Protein AF-0000000086141658 (afdb_homodimer)

pLDDT: mean 81.6, std 19.17, range [29.17, 97.81]

Structure (mmCIF, N/CA/C/O backbone):
data_AF-0000000086141658-model_v1
#
loop_
_entity.id
_entity.type
_entity.pdbx_description
1 polymer 'Trafficking protein particle complex subunit 2'
#
loop_
_atom_site.group_PDB
_atom_site.id
_atom_site.type_symbol
_atom_site.label_atom_id
_atom_site.label_alt_id
_atom_site.label_comp_id
_atom_site.label_asym_id
_atom_site.label_entity_id
_atom_site.label_seq_id
_atom_site.pdbx_PDB_ins_code
_atom_site.Cartn_x
_atom_site.Cartn_y
_atom_site.Cartn_z
_atom_site.occupancy
_atom_site.B_iso_or_equiv
_atom_site.auth_seq_id
_atom_site.auth_comp_id
_atom_site.auth_asym_id
_atom_site.auth_atom_id
_atom_site.pdbx_PDB_model_num
ATOM 1 N N . MET A 1 1 ? -3.283 -33.531 -10.234 1 90.62 1 MET A N 1
ATOM 2 C CA . MET A 1 1 ? -2.34 -32.438 -10.461 1 90.62 1 MET A CA 1
ATOM 3 C C . MET A 1 1 ? -2.357 -31.453 -9.297 1 90.62 1 MET A C 1
ATOM 5 O O . MET A 1 1 ? -3.428 -31.078 -8.812 1 90.62 1 MET A O 1
ATOM 9 N N . SER A 1 2 ? -1.195 -31.141 -8.656 1 94.62 2 SER A N 1
ATOM 10 C CA . SER A 1 2 ? -1.067 -30.188 -7.551 1 94.62 2 SER A CA 1
ATOM 11 C C . SER A 1 2 ? -0.277 -28.953 -7.969 1 94.62 2 SER A C 1
ATOM 13 O O . SER A 1 2 ? 0.65 -29.047 -8.773 1 94.62 2 SER A O 1
ATOM 15 N N . TYR A 1 3 ? -0.737 -27.875 -7.449 1 95.69 3 TYR A N 1
ATOM 16 C CA . TYR A 1 3 ? -0.151 -26.578 -7.82 1 95.69 3 TYR A CA 1
ATOM 17 C C . TYR A 1 3 ? 0.364 -25.844 -6.594 1 95.69 3 TYR A C 1
ATOM 19 O O . TYR A 1 3 ? -0.256 -25.891 -5.531 1 95.69 3 TYR A O 1
ATOM 27 N N . TYR A 1 4 ? 1.514 -25.172 -6.66 1 96.56 4 TYR A N 1
ATOM 28 C CA . TYR A 1 4 ? 2.039 -24.172 -5.742 1 96.56 4 TYR A CA 1
ATOM 29 C C . TYR A 1 4 ? 2.213 -22.828 -6.441 1 96.56 4 TYR A C 1
ATOM 31 O O . TYR A 1 4 ? 3.023 -22.703 -7.363 1 96.56 4 TYR A O 1
ATOM 39 N N . PHE A 1 5 ? 1.367 -21.844 -6.027 1 97.5 5 PHE A N 1
ATOM 40 C CA . PHE A 1 5 ? 1.407 -20.516 -6.617 1 97.5 5 PHE A CA 1
ATOM 41 C C . PHE A 1 5 ? 1.988 -19.5 -5.633 1 97.5 5 PHE A C 1
ATOM 43 O O . PHE A 1 5 ? 1.63 -19.5 -4.453 1 97.5 5 PHE A O 1
ATOM 50 N N . THR A 1 6 ? 2.898 -18.625 -6.148 1 97.25 6 THR A N 1
ATOM 51 C CA . THR A 1 6 ? 3.475 -17.594 -5.297 1 97.25 6 THR A CA 1
ATOM 52 C C . THR A 1 6 ? 3.719 -16.312 -6.09 1 97.25 6 THR A C 1
ATOM 54 O O . THR A 1 6 ? 3.967 -16.359 -7.297 1 97.25 6 THR A O 1
ATOM 57 N N . ILE A 1 7 ? 3.496 -15.266 -5.395 1 95.38 7 ILE A N 1
ATOM 58 C CA . ILE A 1 7 ? 3.863 -13.969 -5.945 1 95.38 7 ILE A CA 1
ATOM 59 C C . ILE A 1 7 ? 5.145 -13.469 -5.285 1 95.38 7 ILE A C 1
ATOM 61 O O . ILE A 1 7 ? 5.234 -13.414 -4.055 1 95.38 7 ILE A O 1
ATOM 65 N N . ILE A 1 8 ? 6.094 -13.164 -6.168 1 94.56 8 ILE A N 1
ATOM 66 C CA . ILE A 1 8 ? 7.41 -12.742 -5.695 1 94.56 8 ILE A CA 1
ATOM 67 C C . ILE A 1 8 ? 7.609 -11.258 -5.977 1 94.56 8 ILE A C 1
ATOM 69 O O . ILE A 1 8 ? 7.402 -10.797 -7.102 1 94.56 8 ILE A O 1
ATOM 73 N N . GLY A 1 9 ? 8.055 -10.57 -4.98 1 90.06 9 GLY A N 1
ATOM 74 C CA . GLY A 1 9 ? 8.258 -9.133 -5.078 1 90.06 9 GLY A CA 1
ATOM 75 C C . GLY A 1 9 ? 9.539 -8.758 -5.805 1 90.06 9 GLY A C 1
ATOM 76 O O . GLY A 1 9 ? 10.25 -9.633 -6.301 1 90.06 9 GLY A O 1
ATOM 77 N N . THR A 1 10 ? 9.797 -7.43 -5.848 1 86.19 10 THR A N 1
ATOM 78 C CA . THR A 1 10 ? 10.93 -6.887 -6.582 1 86.19 10 THR A CA 1
ATOM 79 C C . THR A 1 10 ? 12.242 -7.219 -5.875 1 86.19 10 THR A C 1
ATOM 81 O O . THR A 1 10 ? 13.312 -7.148 -6.477 1 86.19 10 THR A O 1
ATOM 84 N N . ARG A 1 11 ? 12.148 -7.656 -4.645 1 84 11 ARG A N 1
ATOM 85 C CA . ARG A 1 11 ? 13.328 -8.016 -3.869 1 84 11 ARG A CA 1
ATOM 86 C C . ARG A 1 11 ? 13.445 -9.531 -3.723 1 84 11 ARG A C 1
ATOM 88 O O . ARG A 1 11 ? 14.047 -10.023 -2.766 1 84 11 ARG A O 1
ATOM 95 N N . ASP A 1 12 ? 12.719 -10.234 -4.535 1 89.56 12 ASP A N 1
ATOM 96 C CA . ASP A 1 12 ? 12.703 -11.688 -4.57 1 89.56 12 ASP A CA 1
ATOM 97 C C . ASP A 1 12 ? 12.156 -12.266 -3.264 1 89.56 12 ASP A C 1
ATOM 99 O O . ASP A 1 12 ? 12.609 -13.312 -2.803 1 89.56 12 ASP A O 1
ATOM 103 N N . ASN A 1 13 ? 11.336 -11.523 -2.635 1 90.31 13 ASN A N 1
ATOM 104 C CA . ASN A 1 13 ? 10.641 -11.969 -1.434 1 90.31 13 ASN A CA 1
ATOM 105 C C . ASN A 1 13 ? 9.219 -12.422 -1.745 1 90.31 13 ASN A C 1
ATOM 107 O O . ASN A 1 13 ? 8.547 -11.836 -2.594 1 90.31 13 ASN A O 1
ATOM 111 N N . PRO A 1 14 ? 8.805 -13.477 -1.086 1 91.19 14 PRO A N 1
ATOM 112 C CA . PRO A 1 14 ? 7.43 -13.93 -1.319 1 91.19 14 PRO A CA 1
ATOM 113 C C . PRO A 1 14 ? 6.387 -12.953 -0.773 1 91.19 14 PRO A C 1
ATOM 115 O O . PRO A 1 14 ? 6.492 -12.508 0.375 1 91.19 14 PRO A O 1
ATOM 118 N N . LEU A 1 15 ? 5.387 -12.586 -1.579 1 89.38 15 LEU A N 1
ATOM 119 C CA . LEU A 1 15 ? 4.297 -11.695 -1.201 1 89.38 15 LEU A CA 1
ATOM 120 C C . LEU A 1 15 ? 3.012 -12.469 -0.952 1 89.38 15 LEU A C 1
ATOM 122 O O . LEU A 1 15 ? 2.127 -12.008 -0.232 1 89.38 15 LEU A O 1
ATOM 126 N N . PHE A 1 16 ? 2.883 -13.562 -1.482 1 92.62 16 PHE A N 1
ATOM 127 C CA . PHE A 1 16 ? 1.668 -14.367 -1.465 1 92.62 16 PHE A CA 1
ATOM 128 C C . PHE A 1 16 ? 1.979 -15.82 -1.794 1 92.62 16 PHE A C 1
ATOM 130 O O . PHE A 1 16 ? 2.818 -16.109 -2.65 1 92.62 16 PHE A O 1
ATOM 137 N N . GLU A 1 17 ? 1.376 -16.75 -1.075 1 95.06 17 GLU A N 1
ATOM 138 C CA . GLU A 1 17 ? 1.535 -18.172 -1.341 1 95.06 17 GLU A CA 1
ATOM 139 C C . GLU A 1 17 ? 0.203 -18.906 -1.226 1 95.06 17 GLU A C 1
ATOM 141 O O . GLU A 1 17 ? -0.604 -18.609 -0.343 1 95.06 17 GLU A O 1
ATOM 146 N N . LEU A 1 18 ? -0.024 -19.859 -2.166 1 94.5 18 LEU A N 1
ATOM 147 C CA . LEU A 1 18 ? -1.239 -20.672 -2.139 1 94.5 18 LEU A CA 1
ATOM 148 C C . LEU A 1 18 ? -1.001 -22.031 -2.779 1 94.5 18 LEU A C 1
ATOM 150 O O . LEU A 1 18 ? -0.42 -22.125 -3.863 1 94.5 18 LEU A O 1
ATOM 154 N N . ASP A 1 19 ? -1.397 -23.047 -2.043 1 95 19 ASP A N 1
ATOM 155 C CA . ASP A 1 19 ? -1.422 -24.391 -2.592 1 95 19 ASP A CA 1
ATOM 156 C C . ASP A 1 19 ? -2.84 -24.812 -2.982 1 95 19 ASP A C 1
ATOM 158 O O . ASP A 1 19 ? -3.795 -24.531 -2.256 1 95 19 ASP A O 1
ATOM 162 N N . PHE A 1 20 ? -2.945 -25.438 -4.133 1 94.06 20 PHE A N 1
ATOM 163 C CA . PHE A 1 20 ? -4.258 -25.922 -4.535 1 94.06 20 PHE A CA 1
ATOM 164 C C . PHE A 1 20 ? -4.125 -27.062 -5.547 1 94.06 20 PHE A C 1
ATOM 166 O O . PHE A 1 20 ? -3.039 -27.297 -6.07 1 94.06 20 PHE A O 1
ATOM 173 N N . GLY A 1 21 ? -5.203 -27.781 -5.719 1 93.44 21 GLY A N 1
ATOM 174 C CA . GLY A 1 21 ? -5.246 -28.875 -6.68 1 93.44 21 GLY A CA 1
ATOM 175 C C . GLY A 1 21 ? -6.156 -28.594 -7.859 1 93.44 21 GLY A C 1
ATOM 176 O O . GLY A 1 21 ? -6.828 -27.562 -7.898 1 93.44 21 GLY A O 1
ATOM 177 N N . THR A 1 22 ? -6.035 -29.5 -8.82 1 92.38 22 THR A N 1
ATOM 178 C CA . THR A 1 22 ? -6.852 -29.344 -10.023 1 92.38 22 THR A CA 1
ATOM 179 C C . THR A 1 22 ? -8.336 -29.484 -9.688 1 92.38 22 THR A C 1
ATOM 181 O O . THR A 1 22 ? -8.719 -30.328 -8.875 1 92.38 22 THR A O 1
ATOM 184 N N . SER A 1 23 ? -9.109 -28.531 -10.148 1 89.19 23 SER A N 1
ATOM 185 C CA . SER A 1 23 ? -10.555 -28.578 -9.984 1 89.19 23 SER A CA 1
ATOM 186 C C . SER A 1 23 ? -11.242 -29.016 -11.281 1 89.19 23 SER A C 1
ATOM 188 O O . SER A 1 23 ? -12.43 -29.344 -11.281 1 89.19 23 SER A O 1
ATOM 190 N N . LYS A 1 24 ? -10.539 -29.062 -12.305 1 80.44 24 LYS A N 1
ATOM 191 C CA . LYS A 1 24 ? -11.094 -29.469 -13.602 1 80.44 24 LYS A CA 1
ATOM 192 C C . LYS A 1 24 ? -11.18 -30.984 -13.719 1 80.44 24 LYS A C 1
ATOM 194 O O . LYS A 1 24 ? -10.453 -31.703 -13.031 1 80.44 24 LYS A O 1
ATOM 199 N N . VAL A 1 25 ? -12.023 -31.422 -14.695 1 72.38 25 VAL A N 1
ATOM 200 C CA . VAL A 1 25 ? -12.18 -32.812 -15.094 1 72.38 25 VAL A CA 1
ATOM 201 C C . VAL A 1 25 ? -12.406 -33.688 -13.859 1 72.38 25 VAL A C 1
ATOM 203 O O . VAL A 1 25 ? -11.758 -34.719 -13.695 1 72.38 25 VAL A O 1
ATOM 206 N N . GLY A 1 26 ? -13.133 -33.188 -12.828 1 78.75 26 GLY A N 1
ATOM 207 C CA . GLY A 1 26 ? -13.539 -34 -11.68 1 78.75 26 GLY A CA 1
ATOM 208 C C . GLY A 1 26 ? -12.602 -33.875 -10.5 1 78.75 26 GLY A C 1
ATOM 209 O O . GLY A 1 26 ? -12.672 -34.656 -9.555 1 78.75 26 GLY A O 1
ATOM 210 N N . GLY A 1 27 ? -11.586 -33.031 -10.594 1 83.81 27 GLY A N 1
ATOM 211 C CA . GLY A 1 27 ? -10.703 -32.812 -9.461 1 83.81 27 GLY A CA 1
ATOM 212 C C . GLY A 1 27 ? -11.391 -32.125 -8.297 1 83.81 27 GLY A C 1
ATOM 213 O O . GLY A 1 27 ? -12.422 -31.453 -8.477 1 83.81 27 GLY A O 1
ATOM 214 N N . ASP A 1 28 ? -10.844 -32.312 -7.062 1 89.5 28 ASP A N 1
ATOM 215 C CA . ASP A 1 28 ? -11.477 -31.766 -5.863 1 89.5 28 ASP A CA 1
ATOM 216 C C . ASP A 1 28 ? -10.82 -30.453 -5.445 1 89.5 28 ASP A C 1
ATOM 218 O O . ASP A 1 28 ? -11.211 -29.844 -4.441 1 89.5 28 ASP A O 1
ATOM 222 N N . GLY A 1 29 ? -9.852 -30.031 -6.133 1 90.44 29 GLY A N 1
ATOM 223 C CA . GLY A 1 29 ? -9.227 -28.734 -5.887 1 90.44 29 GLY A CA 1
ATOM 224 C C . GLY A 1 29 ? -8.234 -28.766 -4.738 1 90.44 29 GLY A C 1
ATOM 225 O O . GLY A 1 29 ? -7.754 -27.719 -4.305 1 90.44 29 GLY A O 1
ATOM 226 N N . ILE A 1 30 ? -7.922 -29.938 -4.238 1 91.56 30 ILE A N 1
ATOM 227 C CA . ILE A 1 30 ? -7.031 -30.062 -3.088 1 91.56 30 ILE A CA 1
ATOM 228 C C . ILE A 1 30 ? -5.648 -30.516 -3.555 1 91.56 30 ILE A C 1
ATOM 230 O O . ILE A 1 30 ? -5.527 -31.453 -4.34 1 91.56 30 ILE A O 1
ATOM 234 N N . ALA A 1 31 ? -4.676 -29.766 -3.115 1 92.62 31 ALA A N 1
ATOM 235 C CA . ALA A 1 31 ? -3.305 -30.156 -3.426 1 92.62 31 ALA A CA 1
ATOM 236 C C . ALA A 1 31 ? -2.904 -31.422 -2.66 1 92.62 31 ALA A C 1
ATOM 238 O O . ALA A 1 31 ? -3.264 -31.578 -1.492 1 92.62 31 ALA A O 1
ATOM 239 N N . ARG A 1 32 ? -2.139 -32.281 -3.223 1 91.56 32 ARG A N 1
ATOM 240 C CA . ARG A 1 32 ? -1.719 -33.531 -2.611 1 91.56 32 ARG A CA 1
ATOM 241 C C . ARG A 1 32 ? -0.206 -33.562 -2.422 1 91.56 32 ARG A C 1
ATOM 243 O O . ARG A 1 32 ? 0.422 -34.625 -2.607 1 91.56 32 ARG A O 1
ATOM 250 N N . PHE A 1 33 ? 0.356 -32.438 -2.1 1 90.88 33 PHE A N 1
ATOM 251 C CA . PHE A 1 33 ? 1.782 -32.375 -1.803 1 90.88 33 PHE A CA 1
ATOM 252 C C . PHE A 1 33 ? 2.1 -33.125 -0.512 1 90.88 33 PHE A C 1
ATOM 254 O O . PHE A 1 33 ? 1.337 -33.062 0.454 1 90.88 33 PHE A O 1
ATOM 261 N N . ARG A 1 34 ? 3.223 -33.75 -0.599 1 86.44 34 ARG A N 1
ATOM 262 C CA . ARG A 1 34 ? 3.707 -34.344 0.654 1 86.44 34 ARG A CA 1
ATOM 263 C C . ARG A 1 34 ? 4.102 -33.25 1.64 1 86.44 34 ARG A C 1
ATOM 265 O O . ARG A 1 34 ? 4.375 -32.094 1.24 1 86.44 34 ARG A O 1
ATOM 272 N N . GLU A 1 35 ? 4.211 -33.531 2.891 1 83.5 35 GLU A N 1
ATOM 273 C CA . GLU A 1 35 ? 4.512 -32.562 3.939 1 83.5 35 GLU A CA 1
ATOM 274 C C . GLU A 1 35 ? 5.855 -31.891 3.697 1 83.5 35 GLU A C 1
ATOM 276 O O . GLU A 1 35 ? 6.004 -30.688 3.93 1 83.5 35 GLU A O 1
ATOM 281 N N . GLU A 1 36 ? 6.797 -32.656 3.229 1 82.31 36 GLU A N 1
ATOM 282 C CA . GLU A 1 36 ? 8.148 -32.156 3.014 1 82.31 36 GLU A CA 1
ATOM 283 C C . GLU A 1 36 ? 8.211 -31.281 1.761 1 82.31 36 GLU A C 1
ATOM 285 O O . GLU A 1 36 ? 9.164 -30.516 1.578 1 82.31 36 GLU A O 1
ATOM 290 N N . ALA A 1 37 ? 7.145 -31.297 0.975 1 85.88 37 ALA A N 1
ATOM 291 C CA . ALA A 1 37 ? 7.18 -30.656 -0.336 1 85.88 37 ALA A CA 1
ATOM 292 C C . ALA A 1 37 ? 7.004 -29.141 -0.212 1 85.88 37 ALA A C 1
ATOM 294 O O . ALA A 1 37 ? 7.422 -28.391 -1.095 1 85.88 37 ALA A O 1
ATOM 295 N N . LYS A 1 38 ? 6.414 -28.75 0.906 1 86.25 38 LYS A N 1
ATOM 296 C CA . LYS A 1 38 ? 6.141 -27.328 1.042 1 86.25 38 LYS A CA 1
ATOM 297 C C . LYS A 1 38 ? 7.426 -26.5 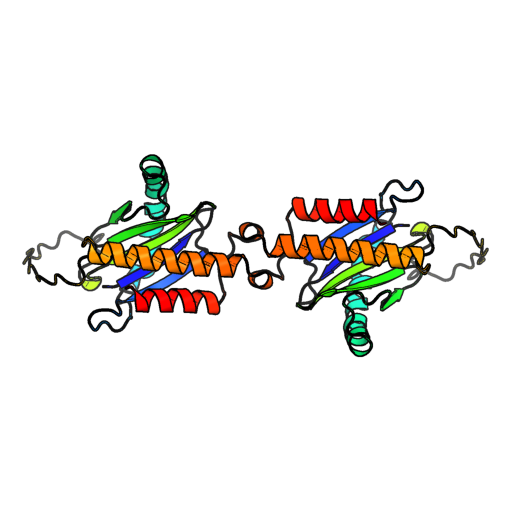0.939 1 86.25 38 LYS A C 1
ATOM 299 O O . LYS A 1 38 ? 7.523 -25.594 0.111 1 86.25 38 LYS A O 1
ATOM 304 N N . HIS A 1 39 ? 8.375 -26.875 1.771 1 89.12 39 HIS A N 1
ATOM 305 C CA . HIS A 1 39 ? 9.641 -26.156 1.767 1 89.12 39 HIS A CA 1
ATOM 306 C C . HIS A 1 39 ? 10.391 -26.375 0.453 1 89.12 39 HIS A C 1
ATOM 308 O O . HIS A 1 39 ? 11.039 -25.453 -0.054 1 89.12 39 HIS A O 1
ATOM 314 N N . MET A 1 40 ? 10.242 -27.547 -0.038 1 90.12 40 MET A N 1
ATOM 315 C CA . MET A 1 40 ? 10.914 -27.859 -1.292 1 90.12 40 MET A CA 1
ATOM 316 C C . MET A 1 40 ? 10.344 -27.047 -2.445 1 90.12 40 MET A C 1
ATOM 318 O O . MET A 1 40 ? 11.094 -26.547 -3.285 1 90.12 40 MET A O 1
ATOM 322 N N . ASN A 1 41 ? 9.016 -26.969 -2.465 1 94.12 41 ASN A N 1
ATOM 323 C CA . ASN A 1 41 ? 8.375 -26.172 -3.51 1 94.12 41 ASN A CA 1
ATOM 324 C C . ASN A 1 41 ? 8.867 -24.719 -3.502 1 94.12 41 ASN A C 1
ATOM 326 O O . ASN A 1 41 ? 9.141 -24.156 -4.559 1 94.12 41 ASN A O 1
ATOM 330 N N . GLN A 1 42 ? 9.031 -24.156 -2.322 1 93.75 42 GLN A N 1
ATOM 331 C CA . GLN A 1 42 ? 9.547 -22.797 -2.172 1 93.75 42 GLN A CA 1
ATOM 332 C C . GLN A 1 42 ? 10.961 -22.688 -2.736 1 93.75 42 GLN A C 1
ATOM 334 O O . GLN A 1 42 ? 11.273 -21.75 -3.471 1 93.75 42 GLN A O 1
ATOM 339 N N . PHE A 1 43 ? 11.719 -23.734 -2.396 1 92.88 43 PHE A N 1
ATOM 340 C CA . PHE A 1 43 ? 13.102 -23.734 -2.848 1 92.88 43 PHE A CA 1
ATOM 341 C C . PHE A 1 43 ? 13.172 -23.828 -4.367 1 92.88 43 PHE A C 1
ATOM 343 O O . PHE A 1 43 ? 13.922 -23.078 -5.004 1 92.88 43 PHE A O 1
ATOM 350 N N . ILE A 1 44 ? 12.445 -24.688 -4.949 1 95 44 ILE A N 1
ATOM 351 C CA . ILE A 1 44 ? 12.445 -24.906 -6.391 1 95 44 ILE A CA 1
ATOM 352 C C . ILE A 1 44 ? 12.031 -23.625 -7.109 1 95 44 ILE A C 1
ATOM 354 O O . ILE A 1 44 ? 12.68 -23.219 -8.07 1 95 44 ILE A O 1
ATOM 358 N N . VAL A 1 45 ? 10.992 -23 -6.621 1 96.62 45 VAL A N 1
ATOM 359 C CA . VAL A 1 45 ? 10.484 -21.781 -7.254 1 96.62 45 VAL A CA 1
ATOM 360 C C . VAL A 1 45 ? 11.508 -20.656 -7.125 1 96.62 45 VAL A C 1
ATOM 362 O O . VAL A 1 45 ? 11.773 -19.938 -8.094 1 96.62 45 VAL A O 1
ATOM 365 N N . HIS A 1 46 ? 12.102 -20.516 -6.012 1 95.31 46 HIS A N 1
ATOM 366 C CA . HIS A 1 46 ? 13.102 -19.484 -5.805 1 95.31 46 HIS A CA 1
ATOM 367 C C . HIS A 1 46 ? 14.312 -19.703 -6.711 1 95.31 46 HIS A C 1
ATOM 369 O O . HIS A 1 46 ? 14.875 -18.734 -7.234 1 95.31 46 HIS A O 1
ATOM 375 N N . ALA A 1 47 ? 14.656 -20.938 -6.875 1 94.62 47 ALA A N 1
ATOM 376 C CA . ALA A 1 47 ? 15.789 -21.266 -7.734 1 94.62 47 ALA A CA 1
ATOM 377 C C . ALA A 1 47 ? 15.5 -20.922 -9.188 1 94.62 47 ALA A C 1
ATOM 379 O O . ALA A 1 47 ? 16.422 -20.672 -9.977 1 94.62 47 ALA A O 1
ATOM 380 N N . ALA A 1 48 ? 14.234 -20.922 -9.531 1 96.19 48 ALA A N 1
ATOM 381 C CA . ALA A 1 48 ? 13.828 -20.703 -10.914 1 96.19 48 ALA A CA 1
ATOM 382 C C . ALA A 1 48 ? 13.805 -19.203 -11.242 1 96.19 48 ALA A C 1
ATOM 384 O O . ALA A 1 48 ? 13.641 -18.828 -12.406 1 96.19 48 ALA A O 1
ATOM 385 N N . ILE A 1 49 ? 13.992 -18.297 -10.234 1 95 49 ILE A N 1
ATOM 386 C CA . ILE A 1 49 ? 13.883 -16.844 -10.43 1 95 49 ILE A CA 1
ATOM 387 C C . ILE A 1 49 ? 14.945 -16.375 -11.422 1 95 49 ILE A C 1
ATOM 389 O O . ILE A 1 49 ? 14.688 -15.492 -12.242 1 95 49 ILE A O 1
ATOM 393 N N . ASP A 1 50 ? 16.062 -17 -11.43 1 93.56 50 ASP A N 1
ATOM 394 C CA . ASP A 1 50 ? 17.141 -16.609 -12.328 1 93.56 50 ASP A CA 1
ATOM 395 C C . ASP A 1 50 ? 16.75 -16.859 -13.789 1 93.56 50 ASP A C 1
ATOM 397 O O . ASP A 1 50 ? 17.234 -16.156 -14.688 1 93.56 50 ASP A O 1
ATOM 401 N N . MET A 1 51 ? 15.922 -17.844 -14 1 94.19 51 MET A N 1
ATOM 402 C CA . MET A 1 51 ? 15.484 -18.203 -15.344 1 94.19 51 MET A CA 1
ATOM 403 C C . MET A 1 51 ? 14.531 -17.141 -15.898 1 94.19 51 MET A C 1
ATOM 405 O O . MET A 1 51 ? 14.383 -17.016 -17.125 1 94.19 51 MET A O 1
ATOM 409 N N . VAL A 1 52 ? 13.867 -16.391 -15.016 1 94.31 52 VAL A N 1
ATOM 410 C CA . VAL A 1 52 ? 12.969 -15.336 -15.445 1 94.31 52 VAL A CA 1
ATOM 411 C C . VAL A 1 52 ? 13.75 -14.242 -16.156 1 94.31 52 VAL A C 1
ATOM 413 O O . VAL A 1 52 ? 13.336 -13.758 -17.219 1 94.31 52 VAL A O 1
ATOM 416 N N . GLU A 1 53 ? 14.891 -13.859 -15.609 1 87.31 53 GLU A N 1
ATOM 417 C CA . GLU A 1 53 ? 15.75 -12.844 -16.219 1 87.31 53 GLU A CA 1
ATOM 418 C C . GLU A 1 53 ? 16.203 -13.273 -17.609 1 87.31 53 GLU A C 1
ATOM 420 O O . GLU A 1 53 ? 16.219 -12.461 -18.547 1 87.31 53 GLU A O 1
ATOM 425 N N . GLU A 1 54 ? 16.484 -14.516 -17.609 1 90.75 54 GLU A N 1
ATOM 426 C CA . GLU A 1 54 ? 16.922 -15.062 -18.891 1 90.75 54 GLU A CA 1
ATOM 427 C C . GLU A 1 54 ? 15.797 -15.031 -19.922 1 90.75 54 GLU A C 1
ATOM 429 O O . GLU A 1 54 ? 16.016 -14.664 -21.078 1 90.75 54 GLU A O 1
ATOM 434 N N . ALA A 1 55 ? 14.648 -15.383 -19.469 1 90.88 55 ALA A N 1
ATOM 435 C CA . ALA A 1 55 ? 13.492 -15.43 -20.359 1 90.88 55 ALA A CA 1
ATOM 436 C C . ALA A 1 55 ? 13.133 -14.031 -20.859 1 90.88 55 ALA A C 1
ATOM 438 O O . ALA A 1 55 ? 12.672 -13.875 -22 1 90.88 55 ALA A O 1
ATOM 439 N N . GLN A 1 56 ? 13.406 -13.031 -20.047 1 88.5 56 GLN A N 1
ATOM 440 C CA . GLN A 1 56 ? 13.086 -11.648 -20.406 1 88.5 56 GLN A CA 1
ATOM 441 C C . GLN A 1 56 ? 13.883 -11.195 -21.625 1 88.5 56 GLN A C 1
ATOM 443 O O . GLN A 1 56 ? 13.438 -10.328 -22.375 1 88.5 56 GLN A O 1
ATOM 448 N N . TRP A 1 57 ? 15 -11.875 -21.766 1 87.5 57 TRP A N 1
ATOM 449 C CA . TRP A 1 57 ? 15.844 -11.492 -22.891 1 87.5 57 TRP A CA 1
ATOM 450 C C . TRP A 1 57 ? 15.328 -12.109 -24.188 1 87.5 57 TRP A C 1
ATOM 452 O O . TRP A 1 57 ? 15.656 -11.648 -25.281 1 87.5 57 TRP A O 1
ATOM 462 N N . SER A 1 58 ? 14.547 -13.094 -24.094 1 88.44 58 SER A N 1
ATOM 463 C CA . SER A 1 58 ? 14.086 -13.812 -25.281 1 88.44 58 SER A CA 1
ATOM 464 C C . SER A 1 58 ? 12.711 -13.328 -25.734 1 88.44 58 SER A C 1
ATOM 466 O O . SER A 1 58 ? 12.359 -13.453 -26.906 1 88.44 58 SER A O 1
ATOM 468 N N . THR A 1 59 ? 11.914 -12.859 -24.75 1 85.25 59 THR A N 1
ATOM 469 C CA . THR A 1 59 ? 10.57 -12.422 -25.094 1 85.25 59 THR A CA 1
ATOM 470 C C . THR A 1 59 ? 10.164 -11.219 -24.25 1 85.25 59 THR A C 1
ATOM 472 O O . THR A 1 59 ? 10.648 -11.047 -23.125 1 85.25 59 THR A O 1
ATOM 475 N N . ARG A 1 60 ? 9.289 -10.391 -24.781 1 83.62 60 ARG A N 1
ATOM 476 C CA . ARG A 1 60 ? 8.781 -9.242 -24.047 1 83.62 60 ARG A CA 1
ATOM 477 C C . ARG A 1 60 ? 7.367 -9.508 -23.516 1 83.62 60 ARG A C 1
ATOM 479 O O . ARG A 1 60 ? 6.699 -8.594 -23.031 1 83.62 60 ARG A O 1
ATOM 486 N N . ASP A 1 61 ? 6.941 -10.773 -23.75 1 89.44 61 ASP A N 1
ATOM 487 C CA . ASP A 1 61 ? 5.613 -11.133 -23.25 1 89.44 61 ASP A CA 1
ATOM 488 C C . ASP A 1 61 ? 5.594 -11.18 -21.734 1 89.44 61 ASP A C 1
ATOM 490 O O . ASP A 1 61 ? 6.59 -11.547 -21.094 1 89.44 61 ASP A O 1
ATOM 494 N N . LEU A 1 62 ? 4.449 -10.812 -21.188 1 89.62 62 LEU A N 1
ATOM 495 C CA . LEU A 1 62 ? 4.328 -10.867 -19.734 1 89.62 62 LEU A CA 1
ATOM 496 C C . LEU A 1 62 ? 4.254 -12.312 -19.25 1 89.62 62 LEU A C 1
ATOM 498 O O . LEU A 1 62 ? 4.828 -12.656 -18.219 1 89.62 62 LEU A O 1
ATOM 502 N N . TYR A 1 63 ? 3.459 -13.094 -20 1 93.56 63 TYR A N 1
ATOM 503 C CA . TYR A 1 63 ? 3.422 -14.516 -19.703 1 93.56 63 TYR A CA 1
ATOM 504 C C . TYR A 1 63 ? 4.598 -15.242 -20.359 1 93.56 63 TYR A C 1
ATOM 506 O O . TYR A 1 63 ? 4.676 -15.336 -21.578 1 93.56 63 TYR A O 1
ATOM 514 N N . LEU A 1 64 ? 5.523 -15.797 -19.625 1 93.81 64 LEU A N 1
ATOM 515 C CA . LEU A 1 64 ? 6.781 -16.359 -20.109 1 93.81 64 LEU A CA 1
ATOM 516 C C . LEU A 1 64 ? 6.664 -17.875 -20.297 1 93.81 64 LEU A C 1
ATOM 518 O O . LEU A 1 64 ? 7.641 -18.531 -20.656 1 93.81 64 LEU A O 1
ATOM 522 N N . LYS A 1 65 ? 5.469 -18.375 -20.047 1 94.25 65 LYS A N 1
ATOM 523 C CA . LYS A 1 65 ? 5.242 -19.812 -20.156 1 94.25 65 LYS A CA 1
ATOM 524 C C . LYS A 1 65 ? 6.141 -20.594 -19.203 1 94.25 65 LYS A C 1
ATOM 526 O O . LYS A 1 65 ? 6.352 -20.172 -18.062 1 94.25 65 LYS A O 1
ATOM 531 N N . LYS A 1 66 ? 6.426 -21.875 -19.578 1 95.31 66 LYS A N 1
ATOM 532 C CA . LYS A 1 66 ? 7.297 -22.688 -18.734 1 95.31 66 LYS A CA 1
ATOM 533 C C . LYS A 1 66 ? 8.742 -22.188 -18.781 1 95.31 66 LYS A C 1
ATOM 535 O O . LYS A 1 66 ? 9.344 -22.141 -19.859 1 95.31 66 LYS A O 1
ATOM 540 N N . ILE A 1 67 ? 9.352 -21.828 -17.656 1 95.44 67 ILE A N 1
ATOM 541 C CA . ILE A 1 67 ? 10.672 -21.219 -17.656 1 95.44 67 ILE A CA 1
ATOM 542 C C . ILE A 1 67 ? 11.695 -22.219 -17.094 1 95.44 67 ILE A C 1
ATOM 544 O O . ILE A 1 67 ? 12.906 -22.031 -17.281 1 95.44 67 ILE A O 1
ATOM 548 N N . ASP A 1 68 ? 11.203 -23.188 -16.344 1 95.38 68 ASP A N 1
ATOM 549 C CA . ASP A 1 68 ? 12.094 -24.156 -15.719 1 95.38 68 ASP A CA 1
ATOM 550 C C . ASP A 1 68 ? 11.352 -25.438 -15.359 1 95.38 68 ASP A C 1
ATOM 552 O O . ASP A 1 68 ? 10.117 -25.484 -15.398 1 95.38 68 ASP A O 1
ATOM 556 N N . SER A 1 69 ? 12.102 -26.484 -15.148 1 94.69 69 SER A N 1
ATOM 557 C CA . SER A 1 69 ? 11.57 -27.766 -14.672 1 94.69 69 SER A CA 1
ATOM 558 C C . SER A 1 69 ? 12.539 -28.438 -13.711 1 94.69 69 SER A C 1
ATOM 560 O O . SER A 1 69 ? 13.758 -28.297 -13.844 1 94.69 69 SER A O 1
ATOM 562 N N . PHE A 1 70 ? 12.055 -29.062 -12.773 1 91.38 70 PHE A N 1
ATOM 563 C CA . PHE A 1 70 ? 12.789 -29.891 -11.828 1 91.38 70 PHE A CA 1
ATOM 564 C C . PHE A 1 70 ? 12.047 -31.188 -11.539 1 91.38 70 PHE A C 1
ATOM 566 O O . PHE A 1 70 ? 10.938 -31.172 -11 1 91.38 70 PHE A O 1
ATOM 573 N N . GLN A 1 71 ? 12.703 -32.281 -11.898 1 88.44 71 GLN A N 1
ATOM 574 C CA . GLN A 1 71 ? 12 -33.562 -11.812 1 88.44 71 GLN A CA 1
ATOM 575 C C . GLN A 1 71 ? 10.633 -33.5 -12.492 1 88.44 71 GLN A C 1
ATOM 577 O O . GLN A 1 71 ? 10.547 -33.156 -13.68 1 88.44 71 GLN A O 1
ATOM 582 N N . ASN A 1 72 ? 9.523 -33.812 -11.836 1 89.88 72 ASN A N 1
ATOM 583 C CA . ASN A 1 72 ? 8.195 -33.75 -12.438 1 89.88 72 ASN A CA 1
ATOM 584 C C . ASN A 1 72 ? 7.527 -32.406 -12.188 1 89.88 72 ASN A C 1
ATOM 586 O O . ASN A 1 72 ? 6.348 -32.219 -12.5 1 89.88 72 ASN A O 1
ATOM 590 N N . ASN A 1 73 ? 8.289 -31.484 -11.672 1 93.38 73 ASN A N 1
ATOM 591 C CA . ASN A 1 73 ? 7.77 -30.156 -11.43 1 93.38 73 ASN A CA 1
ATOM 592 C C . ASN A 1 73 ? 8.008 -29.234 -12.625 1 93.38 73 ASN A C 1
ATOM 594 O O . ASN A 1 73 ? 9.117 -29.188 -13.164 1 93.38 73 ASN A O 1
ATOM 598 N N . HIS A 1 74 ? 6.941 -28.547 -13.062 1 95.94 74 HIS A N 1
ATOM 599 C CA . HIS A 1 74 ? 7.031 -27.531 -14.117 1 95.94 74 HIS A CA 1
ATOM 600 C C . HIS A 1 74 ? 6.766 -26.141 -13.562 1 95.94 74 HIS A C 1
ATOM 602 O O . HIS A 1 74 ? 5.777 -25.922 -12.859 1 95.94 74 HIS A O 1
ATOM 608 N N . ILE A 1 75 ? 7.613 -25.172 -13.867 1 96.94 75 ILE A N 1
ATOM 609 C CA . ILE A 1 75 ? 7.496 -23.828 -13.312 1 96.94 75 ILE A CA 1
ATOM 610 C C . ILE A 1 75 ? 7.137 -22.844 -14.422 1 96.94 75 ILE A C 1
ATOM 612 O O . ILE A 1 75 ? 7.855 -22.734 -15.414 1 96.94 75 ILE A O 1
ATOM 616 N N . HIS A 1 76 ? 6.023 -22.188 -14.273 1 97.19 76 HIS A N 1
ATOM 617 C CA . HIS A 1 76 ? 5.562 -21.141 -15.172 1 97.19 76 HIS A CA 1
ATOM 618 C C . HIS A 1 76 ? 5.699 -19.766 -14.523 1 97.19 76 HIS A C 1
ATOM 620 O O . HIS A 1 76 ? 5.668 -19.641 -13.297 1 97.19 76 HIS A O 1
ATOM 626 N N . CYS A 1 77 ? 5.812 -18.75 -15.336 1 97.25 77 CYS A N 1
ATOM 627 C CA . CYS A 1 77 ? 5.992 -17.406 -14.781 1 97.25 77 CYS A CA 1
ATOM 628 C C . CYS A 1 77 ? 5.223 -16.375 -15.586 1 97.25 77 CYS A C 1
ATOM 630 O O . CYS A 1 77 ? 5.195 -16.438 -16.812 1 97.25 77 CYS A O 1
ATOM 632 N N . PHE A 1 78 ? 4.531 -15.516 -14.953 1 96.56 78 PHE A N 1
ATOM 633 C CA . PHE A 1 78 ? 3.975 -14.266 -15.461 1 96.56 78 PHE A CA 1
ATOM 634 C C . PHE A 1 78 ? 4.68 -13.062 -14.852 1 96.56 78 PHE A C 1
ATOM 636 O O . PHE A 1 78 ? 4.574 -12.82 -13.648 1 96.56 78 PHE A O 1
ATOM 643 N N . LEU A 1 79 ? 5.441 -12.352 -15.68 1 93.69 79 LEU A N 1
ATOM 644 C CA . LEU A 1 79 ? 6.246 -11.219 -15.227 1 93.69 79 LEU A CA 1
ATOM 645 C C . LEU A 1 79 ? 5.535 -9.898 -15.508 1 93.69 79 LEU A C 1
ATOM 647 O O . LEU A 1 79 ? 5.277 -9.562 -16.656 1 93.69 79 LEU A O 1
ATOM 651 N N . THR A 1 80 ? 5.23 -9.219 -14.43 1 88.06 80 THR A N 1
ATOM 652 C CA . THR A 1 80 ? 4.555 -7.938 -14.602 1 88.06 80 THR A CA 1
ATOM 653 C C . THR A 1 80 ? 5.559 -6.84 -14.945 1 88.06 80 THR A C 1
ATOM 655 O O . THR A 1 80 ? 6.77 -7.027 -14.797 1 88.06 80 THR A O 1
ATOM 658 N N . GLY A 1 81 ? 5.055 -5.652 -15.375 1 81.06 81 GLY A N 1
ATOM 659 C CA . GLY A 1 81 ? 5.91 -4.516 -15.68 1 81.06 81 GLY A CA 1
ATOM 660 C C . GLY A 1 81 ? 6.648 -3.977 -14.477 1 81.06 81 GLY A C 1
ATOM 661 O O . GLY A 1 81 ? 7.711 -3.365 -14.609 1 81.06 81 GLY A O 1
ATOM 662 N N . GLY A 1 82 ? 6.176 -4.184 -13.25 1 77.56 82 GLY A N 1
ATOM 663 C CA . GLY A 1 82 ? 6.805 -3.734 -12.016 1 77.56 82 GLY A CA 1
ATOM 664 C C . GLY A 1 82 ? 7.762 -4.754 -11.43 1 77.56 82 GLY A C 1
ATOM 665 O O . GLY A 1 82 ? 8.117 -4.676 -10.25 1 77.56 82 GLY A O 1
ATOM 666 N N . ASN A 1 83 ? 8.078 -5.703 -12.211 1 87.44 83 ASN A N 1
ATOM 667 C CA . ASN A 1 83 ? 9.016 -6.762 -11.852 1 87.44 83 ASN A CA 1
ATOM 668 C C . ASN A 1 83 ? 8.469 -7.629 -10.719 1 87.44 83 ASN A C 1
ATOM 670 O O . ASN A 1 83 ? 9.227 -8.156 -9.906 1 87.44 83 ASN A O 1
ATOM 674 N N . ILE A 1 84 ? 7.219 -7.621 -10.555 1 90.25 84 ILE A N 1
ATOM 675 C CA . ILE A 1 84 ? 6.543 -8.609 -9.727 1 90.25 84 ILE A CA 1
ATOM 676 C C . ILE A 1 84 ? 6.375 -9.914 -10.5 1 90.25 84 ILE A C 1
ATOM 678 O O . ILE A 1 84 ? 6.004 -9.898 -11.68 1 90.25 84 ILE A O 1
ATOM 682 N N . LYS A 1 85 ? 6.684 -11.016 -9.906 1 95.75 85 LYS A N 1
ATOM 683 C CA . LYS A 1 85 ? 6.699 -12.305 -10.586 1 95.75 85 LYS A CA 1
ATOM 684 C C . LYS A 1 85 ? 5.613 -13.227 -10.047 1 95.75 85 LYS A C 1
ATOM 686 O O . LYS A 1 85 ? 5.605 -13.555 -8.852 1 95.75 85 LYS A O 1
ATOM 691 N N . PHE A 1 86 ? 4.66 -13.617 -10.891 1 96.94 86 PHE A N 1
ATOM 692 C CA . PHE A 1 86 ? 3.74 -14.703 -10.578 1 96.94 86 PHE A CA 1
ATOM 693 C C . PHE A 1 86 ? 4.34 -16.047 -10.969 1 96.94 86 PHE A C 1
ATOM 695 O O . PHE A 1 86 ? 4.551 -16.328 -12.148 1 96.94 86 PHE A O 1
ATOM 702 N N . MET A 1 87 ? 4.648 -16.828 -9.922 1 97.5 87 MET A N 1
ATOM 703 C CA . MET A 1 87 ? 5.285 -18.125 -10.156 1 97.5 87 MET A CA 1
ATOM 704 C C . MET A 1 87 ? 4.332 -19.266 -9.844 1 97.5 87 MET A C 1
ATOM 706 O O . MET A 1 87 ? 3.709 -19.297 -8.781 1 97.5 87 MET A O 1
ATOM 710 N N . LEU A 1 88 ? 4.184 -20.172 -10.797 1 97.81 88 LEU A N 1
ATOM 711 C CA . LEU A 1 88 ? 3.316 -21.328 -10.617 1 97.81 88 LEU A CA 1
ATOM 712 C C . LEU A 1 88 ? 4.094 -22.625 -10.805 1 97.81 88 LEU A C 1
ATOM 714 O O . LEU A 1 88 ? 4.648 -22.875 -11.875 1 97.81 88 LEU A O 1
ATOM 718 N N . LEU A 1 89 ? 4.211 -23.391 -9.75 1 97.12 89 LEU A N 1
ATOM 719 C CA . LEU A 1 89 ? 4.77 -24.734 -9.82 1 97.12 89 LEU A CA 1
ATOM 720 C C . LEU A 1 89 ? 3.668 -25.781 -9.992 1 97.12 89 LEU A C 1
ATOM 722 O O . LEU A 1 89 ? 2.697 -25.781 -9.234 1 97.12 89 LEU A O 1
ATOM 726 N N . MET A 1 90 ? 3.787 -26.594 -10.992 1 95.31 90 MET A N 1
ATOM 727 C CA . MET A 1 90 ? 2.826 -27.656 -11.289 1 95.31 90 MET A CA 1
ATOM 728 C C . MET A 1 90 ? 3.465 -29.031 -11.125 1 95.31 90 MET A C 1
ATOM 730 O O . MET A 1 90 ? 4.52 -29.312 -11.703 1 95.31 90 MET A O 1
ATOM 734 N N . ASN A 1 91 ? 2.793 -29.828 -10.383 1 93.12 91 ASN A N 1
ATOM 735 C CA . ASN A 1 91 ? 3.215 -31.203 -10.203 1 93.12 91 ASN A CA 1
ATOM 736 C C . ASN A 1 91 ? 2.104 -32.188 -10.586 1 93.12 91 ASN A C 1
ATOM 738 O O . ASN A 1 91 ? 1.094 -32.281 -9.883 1 93.12 91 ASN A O 1
ATOM 742 N N . PRO A 1 92 ? 2.252 -32.938 -11.711 1 89.5 92 PRO A N 1
ATOM 743 C CA . PRO A 1 92 ? 1.193 -33.844 -12.172 1 89.5 92 PRO A CA 1
ATOM 744 C C . PRO A 1 92 ? 1.001 -35.031 -11.25 1 89.5 92 PRO A C 1
ATOM 746 O O . PRO A 1 92 ? -0.086 -35.625 -11.211 1 89.5 92 PRO A O 1
ATOM 749 N N . ASP A 1 93 ? 2.02 -35.406 -10.586 1 86 93 ASP A N 1
ATOM 750 C CA . ASP A 1 93 ? 1.931 -36.562 -9.711 1 86 93 ASP A CA 1
ATOM 751 C C . ASP A 1 93 ? 2.852 -36.406 -8.5 1 86 93 ASP A C 1
ATOM 753 O O . ASP A 1 93 ? 3.965 -36.938 -8.492 1 86 93 ASP A O 1
ATOM 757 N N . PRO A 1 94 ? 2.336 -35.812 -7.461 1 81.19 94 PRO A N 1
ATOM 758 C CA . PRO A 1 94 ? 3.178 -35.562 -6.289 1 81.19 94 PRO A CA 1
ATOM 759 C C . PRO A 1 94 ? 3.658 -36.844 -5.621 1 81.19 94 PRO A C 1
ATOM 761 O O . PRO A 1 94 ? 4.703 -36.844 -4.965 1 81.19 94 PRO A O 1
ATOM 764 N N . ASN A 1 95 ? 2.9 -37.875 -5.723 1 77.44 95 ASN A N 1
ATOM 765 C CA . ASN A 1 95 ? 3.291 -39.125 -5.105 1 77.44 95 ASN A CA 1
ATOM 766 C C . ASN A 1 95 ? 4.496 -39.75 -5.809 1 77.44 95 ASN A C 1
ATOM 768 O O . ASN A 1 95 ? 5.234 -40.531 -5.211 1 77.44 95 ASN A O 1
ATOM 772 N N . ALA A 1 96 ? 4.68 -39.438 -7.082 1 72.06 96 ALA A N 1
ATOM 773 C CA . ALA A 1 96 ? 5.777 -40.031 -7.859 1 72.06 96 ALA A CA 1
ATOM 774 C C . ALA A 1 96 ? 7.043 -39.156 -7.73 1 72.06 96 ALA A C 1
ATOM 776 O O . ALA A 1 96 ? 8.117 -39.562 -8.18 1 72.06 96 ALA A O 1
ATOM 777 N N . THR A 1 97 ? 6.852 -38 -6.953 1 69.31 97 THR A N 1
ATOM 778 C CA . THR A 1 97 ? 8.008 -37.094 -6.855 1 69.31 97 THR A CA 1
ATOM 779 C C . THR A 1 97 ? 8.891 -37.5 -5.676 1 69.31 97 THR A C 1
ATOM 781 O O . THR A 1 97 ? 8.43 -37.531 -4.531 1 69.31 97 THR A O 1
ATOM 784 N N . ALA A 1 98 ? 10.016 -38.25 -5.879 1 61.47 98 ALA A N 1
ATOM 785 C CA . ALA A 1 98 ? 10.938 -38.688 -4.848 1 61.47 98 ALA A CA 1
ATOM 786 C C . ALA A 1 98 ? 11.789 -37.531 -4.324 1 61.47 98 ALA A C 1
ATOM 788 O O . ALA A 1 98 ? 12.484 -36.875 -5.094 1 61.47 98 ALA A O 1
ATOM 789 N N . TYR A 1 99 ? 11.266 -36.812 -3.225 1 59.19 99 TYR A N 1
ATOM 790 C CA . TYR A 1 99 ? 12.117 -35.781 -2.674 1 59.19 99 TYR A CA 1
ATOM 791 C C . TYR A 1 99 ? 13.336 -36.375 -1.977 1 59.19 99 TYR A C 1
ATOM 793 O O . TYR A 1 99 ? 14.359 -35.688 -1.823 1 59.19 99 TYR A O 1
ATOM 801 N N . SER A 1 100 ? 13.125 -37.625 -1.201 1 49.5 100 SER A N 1
ATOM 802 C CA . SER A 1 100 ? 14.141 -38.281 -0.368 1 49.5 100 SER A CA 1
ATOM 803 C C . SER A 1 100 ? 15.398 -38.562 -1.166 1 49.5 100 SER A C 1
ATOM 805 O O . SER A 1 100 ? 16.375 -39.094 -0.623 1 49.5 100 SER A O 1
ATOM 807 N N . ASN A 1 101 ? 15.336 -38.781 -2.475 1 43.72 101 ASN A N 1
ATOM 808 C CA . ASN A 1 101 ? 16.547 -39.469 -2.934 1 43.72 101 ASN A CA 1
ATOM 809 C C . ASN A 1 101 ? 17.797 -38.688 -2.539 1 43.72 101 ASN A C 1
ATOM 811 O O . ASN A 1 101 ? 18.797 -38.719 -3.252 1 43.72 101 ASN A O 1
ATOM 815 N N . PHE A 1 102 ? 17.891 -37.781 -1.611 1 38.75 102 PHE A N 1
ATOM 816 C CA . PHE A 1 102 ? 19.266 -37.812 -1.124 1 38.75 102 PHE A CA 1
ATOM 817 C C . PHE A 1 102 ? 19.594 -39.156 -0.509 1 38.75 102 PHE A C 1
ATOM 819 O O . PHE A 1 102 ? 20.578 -39.312 0.21 1 38.75 102 PHE A O 1
ATOM 826 N N . GLN A 1 103 ? 18.719 -40.125 -0.151 1 33.31 103 GLN A N 1
ATOM 827 C CA . GLN A 1 103 ? 19.047 -41.469 0.275 1 33.31 103 GLN A CA 1
ATOM 828 C C . GLN A 1 103 ? 19.703 -42.25 -0.851 1 33.31 103 GLN A C 1
ATOM 830 O O . GLN A 1 103 ? 19.547 -41.938 -2.025 1 33.31 103 GLN A O 1
ATOM 835 N N . ALA A 1 104 ? 20.391 -43.75 -0.53 1 35.66 104 ALA A N 1
ATOM 836 C CA . ALA A 1 104 ? 21.109 -44.812 -1.196 1 35.66 104 ALA A CA 1
ATOM 837 C C . ALA A 1 104 ? 20.375 -45.281 -2.455 1 35.66 104 ALA A C 1
ATOM 839 O O . ALA A 1 104 ? 19.172 -45.062 -2.586 1 35.66 104 ALA A O 1
ATOM 840 N N . PRO A 1 105 ? 21.047 -46 -3.447 1 31.62 105 PRO A N 1
ATOM 841 C CA . PRO A 1 105 ? 20.844 -46.594 -4.777 1 31.62 105 PRO A CA 1
ATOM 842 C C . PRO A 1 105 ? 19.641 -47.531 -4.832 1 31.62 105 PRO A C 1
ATOM 844 O O . PRO A 1 105 ? 19.531 -48.312 -5.773 1 31.62 105 PRO A O 1
ATOM 847 N N . ALA A 1 106 ? 18.531 -47.594 -4.137 1 32.28 106 ALA A N 1
ATOM 848 C CA . ALA A 1 106 ? 17.75 -48.812 -4.375 1 32.28 106 ALA A CA 1
ATOM 849 C C . ALA A 1 106 ? 17.344 -48.906 -5.84 1 32.28 106 ALA A C 1
ATOM 851 O O . ALA A 1 106 ? 17.203 -47.906 -6.527 1 32.28 106 ALA A O 1
ATOM 852 N N . SER A 1 107 ? 17.391 -50.125 -6.566 1 32.12 107 SER A N 1
ATOM 853 C CA . SER A 1 107 ? 17.156 -50.812 -7.828 1 32.12 107 SER A CA 1
ATOM 854 C C . SER A 1 107 ? 15.695 -50.75 -8.25 1 32.12 107 SER A C 1
ATOM 856 O O . SER A 1 107 ? 15.273 -51.438 -9.18 1 32.12 107 SER A O 1
ATOM 858 N N . ARG A 1 108 ? 14.711 -50.125 -7.637 1 32.66 108 ARG A N 1
ATOM 859 C CA . ARG A 1 108 ? 13.414 -50.625 -8.086 1 32.66 108 ARG A CA 1
ATOM 860 C C . ARG A 1 108 ? 13.211 -50.375 -9.57 1 32.66 108 ARG A C 1
ATOM 862 O O . ARG A 1 108 ? 13.578 -49.312 -10.086 1 32.66 108 ARG A O 1
ATOM 869 N N . PRO A 1 109 ? 12.789 -51.375 -10.461 1 31.39 109 PRO A N 1
ATOM 870 C CA . PRO A 1 109 ? 12.484 -51.406 -11.891 1 31.39 109 PRO A CA 1
ATOM 871 C C . PRO A 1 109 ? 11.461 -50.344 -12.289 1 31.39 109 PRO A C 1
ATOM 873 O O . PRO A 1 109 ? 10.648 -49.906 -11.461 1 31.39 109 PRO A O 1
ATOM 876 N N . ASN A 1 110 ? 11.828 -49.406 -13.211 1 29.7 110 ASN A N 1
ATOM 877 C CA . ASN A 1 110 ? 11.125 -48.406 -14.016 1 29.7 110 ASN A CA 1
ATOM 878 C C . ASN A 1 110 ? 9.828 -48.969 -14.594 1 29.7 110 ASN A C 1
ATOM 880 O O . ASN A 1 110 ? 9.844 -49.594 -15.664 1 29.7 110 ASN A O 1
ATOM 884 N N . THR A 1 111 ? 9 -49.844 -13.953 1 29.41 111 THR A N 1
ATOM 885 C CA . THR A 1 111 ? 7.82 -50.188 -14.742 1 29.41 111 THR A CA 1
ATOM 886 C C . THR A 1 111 ? 7.094 -48.938 -15.203 1 29.41 111 THR A C 1
ATOM 888 O O . THR A 1 111 ? 6.719 -48.094 -14.383 1 29.41 111 THR A O 1
ATOM 891 N N . GLY A 1 112 ? 7.469 -48.312 -16.328 1 31.62 112 GLY A N 1
ATOM 892 C CA . GLY A 1 112 ? 6.938 -47.219 -17.141 1 31.62 112 GLY A CA 1
ATOM 893 C C . GLY A 1 112 ? 5.43 -47.281 -17.297 1 31.62 112 GLY A C 1
ATOM 894 O O . GLY A 1 112 ? 4.906 -48.094 -18.078 1 31.62 112 GLY A O 1
ATOM 895 N N . ARG A 1 113 ? 4.641 -47.562 -16.375 1 32 113 ARG A N 1
ATOM 896 C CA . ARG A 1 113 ? 3.227 -47.5 -16.719 1 32 113 ARG A CA 1
ATOM 897 C C . ARG A 1 113 ? 2.895 -46.156 -17.359 1 32 113 ARG A C 1
ATOM 899 O O . ARG A 1 113 ? 3.141 -45.094 -16.766 1 32 113 ARG A O 1
ATOM 906 N N . GLN A 1 114 ? 3.016 -45.969 -18.734 1 32.44 114 GLN A N 1
ATOM 907 C CA . GLN A 1 114 ? 2.5 -44.969 -19.656 1 32.44 114 GLN A CA 1
ATOM 908 C C . GLN A 1 114 ? 1.099 -44.531 -19.25 1 32.44 114 GLN A C 1
ATOM 910 O O . GLN A 1 114 ? 0.113 -45.188 -19.531 1 32.44 114 GLN A O 1
ATOM 915 N N . SER A 1 115 ? 0.687 -44.5 -18.062 1 32.72 115 SER A N 1
ATOM 916 C CA . SER A 1 115 ? -0.673 -43.969 -17.906 1 32.72 115 SER A CA 1
ATOM 917 C C . SER A 1 115 ? -0.948 -42.812 -18.859 1 32.72 115 SER A C 1
ATOM 919 O O . SER A 1 115 ? -0.171 -41.875 -18.922 1 32.72 115 SER A O 1
ATOM 921 N N . SER A 1 116 ? -1.469 -43 -20.016 1 34.28 116 SER A N 1
ATOM 922 C CA . SER A 1 116 ? -2.115 -42.156 -21.031 1 34.28 116 SER A CA 1
ATOM 923 C C . SER A 1 116 ? -2.826 -40.969 -20.406 1 34.28 116 SER A C 1
ATOM 925 O O . SER A 1 116 ? -3.715 -40.375 -21.031 1 34.28 116 SER A O 1
ATOM 927 N N . LEU A 1 117 ? -2.871 -40.781 -19.156 1 36.22 117 LEU A N 1
ATOM 928 C CA . LEU A 1 117 ? -3.732 -39.719 -18.672 1 36.22 117 LEU A CA 1
ATOM 929 C C . LEU A 1 117 ? -3.438 -38.406 -19.406 1 36.22 117 LEU A C 1
ATOM 931 O O . LEU A 1 117 ? -2.344 -37.844 -19.281 1 36.22 117 LEU A O 1
ATOM 935 N N . ILE A 1 118 ? -3.711 -38.25 -20.609 1 37.75 118 ILE A N 1
ATOM 936 C CA . ILE A 1 118 ? -3.875 -37.125 -21.547 1 37.75 118 ILE A CA 1
ATOM 937 C C . ILE A 1 118 ? -4.176 -35.844 -20.781 1 37.75 118 ILE A C 1
ATOM 939 O O . ILE A 1 118 ? -3.654 -34.781 -21.109 1 37.75 118 ILE A O 1
ATOM 943 N N . ALA A 1 119 ? -5.168 -35.906 -19.859 1 45.66 119 ALA A N 1
ATOM 944 C CA . ALA A 1 119 ? -5.863 -34.719 -19.375 1 45.66 119 ALA A CA 1
ATOM 945 C C . ALA A 1 119 ? -4.902 -33.812 -18.625 1 45.66 119 ALA A C 1
ATOM 947 O O . ALA A 1 119 ? -4.996 -32.562 -18.75 1 45.66 119 ALA A O 1
ATOM 948 N N . SER A 1 120 ? -4.086 -34.344 -17.516 1 57.03 120 SER A N 1
ATOM 949 C CA . SER A 1 120 ? -3.342 -33.406 -16.703 1 57.03 120 SER A CA 1
ATOM 950 C C . SER A 1 120 ? -1.92 -33.219 -17.219 1 57.03 120 SER A C 1
ATOM 952 O O . SER A 1 120 ? -0.969 -33.156 -16.438 1 57.03 120 SER A O 1
ATOM 954 N N . ASN A 1 121 ? -1.682 -33.375 -18.469 1 73.38 121 ASN A N 1
ATOM 955 C CA . ASN A 1 121 ? -0.363 -33.094 -19.047 1 73.38 121 ASN A CA 1
ATOM 956 C C . ASN A 1 121 ? 0.049 -31.641 -18.859 1 73.38 121 ASN A C 1
ATOM 958 O O . ASN A 1 121 ? -0.572 -30.734 -19.422 1 73.38 121 ASN A O 1
ATOM 962 N N . PRO A 1 122 ? 1.151 -31.375 -18.047 1 79.38 122 PRO A N 1
ATOM 963 C CA . PRO A 1 122 ? 1.564 -30 -17.766 1 79.38 122 PRO A CA 1
ATOM 964 C C . PRO A 1 122 ? 2.119 -29.281 -19 1 79.38 122 PRO A C 1
ATOM 966 O O . PRO A 1 122 ? 2.221 -28.062 -19.016 1 79.38 122 PRO A O 1
ATOM 969 N N . THR A 1 123 ? 2.379 -30.016 -20.094 1 82.31 123 THR A N 1
ATOM 970 C CA . THR A 1 123 ? 3 -29.391 -21.25 1 82.31 123 THR A CA 1
ATOM 971 C C . THR A 1 123 ? 2.008 -29.297 -22.406 1 82.31 123 THR A C 1
ATOM 973 O O . THR A 1 123 ? 2.361 -28.859 -23.5 1 82.31 123 THR A O 1
ATOM 976 N N . SER A 1 124 ? 0.809 -29.766 -22.172 1 88.75 124 SER A N 1
ATOM 977 C CA . SER A 1 124 ? -0.198 -29.672 -23.234 1 88.75 124 SER A CA 1
ATOM 978 C C . SER A 1 124 ? -0.564 -28.219 -23.516 1 88.75 124 SER A C 1
ATOM 980 O O . SER A 1 124 ? -0.402 -27.344 -22.656 1 88.75 124 SER A O 1
ATOM 982 N N . GLN A 1 125 ? -1.04 -27.984 -24.781 1 90.75 125 GLN A N 1
ATOM 983 C CA . GLN A 1 125 ? -1.468 -26.641 -25.188 1 90.75 125 GLN A CA 1
ATOM 984 C C . GLN A 1 125 ? -2.66 -26.172 -24.359 1 90.75 125 GLN A C 1
ATOM 986 O O . GLN A 1 125 ? -2.779 -25 -24.047 1 90.75 125 GLN A O 1
ATOM 991 N N . GLN A 1 126 ? -3.543 -27.125 -24.078 1 90.25 126 GLN A N 1
ATOM 992 C CA . GLN A 1 126 ? -4.723 -26.797 -23.297 1 90.25 126 GLN A CA 1
ATOM 993 C C . GLN A 1 126 ? -4.332 -26.328 -21.891 1 90.25 126 GLN A C 1
ATOM 995 O O . GLN A 1 126 ? -4.875 -25.344 -21.391 1 90.25 126 GLN A O 1
ATOM 1000 N N . THR A 1 127 ? -3.367 -27.062 -21.266 1 91 127 THR A N 1
ATOM 1001 C CA . THR A 1 127 ? -2.887 -26.703 -19.938 1 91 127 THR A CA 1
ATOM 1002 C C . THR A 1 127 ? -2.191 -25.344 -19.969 1 91 127 THR A C 1
ATOM 1004 O O . THR A 1 127 ? -2.404 -24.516 -19.078 1 91 127 THR A O 1
ATOM 1007 N N . GLU A 1 128 ? -1.433 -25.141 -20.984 1 93.06 128 GLU A N 1
ATOM 1008 C CA . GLU A 1 128 ? -0.731 -23.875 -21.125 1 93.06 128 GLU A CA 1
ATOM 1009 C C . GLU A 1 128 ? -1.713 -22.703 -21.219 1 93.06 128 GLU A C 1
ATOM 1011 O O . GLU A 1 128 ? -1.515 -21.656 -20.594 1 93.06 128 GLU A O 1
ATOM 1016 N N . GLU A 1 129 ? -2.699 -22.906 -22.016 1 93.94 129 GLU A N 1
ATOM 1017 C CA . GLU A 1 129 ? -3.719 -21.875 -22.172 1 93.94 129 GLU A CA 1
ATOM 1018 C C . GLU A 1 129 ? -4.457 -21.625 -20.859 1 93.94 129 GLU A C 1
ATOM 1020 O O . GLU A 1 129 ? -4.754 -20.484 -20.516 1 93.94 129 GLU A O 1
ATOM 1025 N N . ALA A 1 130 ? -4.73 -22.672 -20.141 1 93.5 130 ALA A N 1
ATOM 1026 C CA . ALA A 1 130 ? -5.402 -22.547 -18.844 1 93.5 130 ALA A CA 1
ATOM 1027 C C . ALA A 1 130 ? -4.547 -21.781 -17.859 1 93.5 130 ALA A C 1
ATOM 1029 O O . ALA A 1 130 ? -5.055 -20.922 -17.125 1 93.5 130 ALA A O 1
ATOM 1030 N N . VAL A 1 131 ? -3.244 -22.078 -17.828 1 95.44 131 VAL A N 1
ATOM 1031 C CA . VAL A 1 131 ? -2.311 -21.391 -16.953 1 95.44 131 VAL A CA 1
ATOM 1032 C C . VAL A 1 131 ? -2.24 -19.906 -17.312 1 95.44 131 VAL A C 1
ATOM 1034 O O . VAL A 1 131 ? -2.262 -19.047 -16.438 1 95.44 131 VAL A O 1
ATOM 1037 N N . ARG A 1 132 ? -2.17 -19.625 -18.578 1 95.44 132 ARG A N 1
ATOM 1038 C CA . ARG A 1 132 ? -2.133 -18.25 -19.047 1 95.44 132 ARG A CA 1
ATOM 1039 C C . ARG A 1 132 ? -3.365 -17.484 -18.578 1 95.44 132 ARG A C 1
ATOM 1041 O O . ARG A 1 132 ? -3.252 -16.359 -18.078 1 95.44 132 ARG A O 1
ATOM 1048 N N . GLN A 1 133 ? -4.52 -18.047 -18.703 1 94.19 133 GLN A N 1
ATOM 1049 C CA . GLN A 1 133 ? -5.762 -17.406 -18.281 1 94.19 133 GLN A CA 1
ATOM 1050 C C . GLN A 1 133 ? -5.785 -17.203 -16.781 1 94.19 133 GLN A C 1
ATOM 1052 O O . GLN A 1 133 ? -6.199 -16.141 -16.297 1 94.19 133 GLN A O 1
ATOM 1057 N N . PHE A 1 134 ? -5.328 -18.25 -16.062 1 95.5 134 PHE A N 1
ATOM 1058 C CA . PHE A 1 134 ? -5.215 -18.141 -14.617 1 95.5 134 PHE A CA 1
ATOM 1059 C C . PHE A 1 134 ? -4.336 -16.953 -14.227 1 95.5 134 PHE A C 1
ATOM 1061 O O . PHE A 1 134 ? -4.746 -16.109 -13.438 1 95.5 134 PHE A O 1
ATOM 1068 N N . MET A 1 135 ? -3.172 -16.875 -14.812 1 95.75 135 MET A N 1
ATOM 1069 C CA . MET A 1 135 ? -2.205 -15.828 -14.477 1 95.75 135 MET A CA 1
ATOM 1070 C C . MET A 1 135 ? -2.752 -14.445 -14.828 1 95.75 135 MET A C 1
ATOM 1072 O O . MET A 1 135 ? -2.562 -13.492 -14.078 1 95.75 135 MET A O 1
ATOM 1076 N N . THR A 1 136 ? -3.428 -14.367 -15.945 1 93.62 136 THR A N 1
ATOM 1077 C CA . THR A 1 136 ? -3.996 -13.102 -16.391 1 93.62 136 THR A CA 1
ATOM 1078 C C . THR A 1 136 ? -5.062 -12.617 -15.414 1 93.62 136 THR A C 1
ATOM 1080 O O . THR A 1 136 ? -5.07 -11.445 -15.031 1 93.62 136 THR A O 1
ATOM 1083 N N . GLU A 1 137 ? -5.898 -13.523 -14.977 1 93.62 137 GLU A N 1
ATOM 1084 C CA . GLU A 1 137 ? -6.949 -13.148 -14.031 1 93.62 137 GLU A CA 1
ATOM 1085 C C . GLU A 1 137 ? -6.359 -12.758 -12.68 1 93.62 137 GLU A C 1
ATOM 1087 O O . GLU A 1 137 ? -6.812 -11.805 -12.055 1 93.62 137 GLU A O 1
ATOM 1092 N N . VAL A 1 138 ? -5.367 -13.5 -12.211 1 93.56 138 VAL A N 1
ATOM 1093 C CA . VAL A 1 138 ? -4.703 -13.18 -10.953 1 93.56 138 VAL A CA 1
ATOM 1094 C C . VAL A 1 138 ? -4.039 -11.805 -11.055 1 93.56 138 VAL A C 1
ATOM 1096 O O . VAL A 1 138 ? -4.07 -11.023 -10.102 1 93.56 138 VAL A O 1
ATOM 1099 N N . TYR A 1 139 ? -3.447 -11.547 -12.227 1 90.94 139 TYR A N 1
ATOM 1100 C CA . TYR A 1 139 ? -2.826 -10.25 -12.469 1 90.94 139 TYR A CA 1
ATOM 1101 C C . TYR A 1 139 ? -3.844 -9.125 -12.32 1 90.94 139 TYR A C 1
ATOM 1103 O O . TYR A 1 139 ? -3.562 -8.102 -11.695 1 90.94 139 TYR A O 1
ATOM 1111 N N . GLU A 1 140 ? -4.996 -9.344 -12.82 1 89.56 140 GLU A N 1
ATOM 1112 C CA . GLU A 1 140 ? -6.062 -8.352 -12.68 1 89.56 140 GLU A CA 1
ATOM 1113 C C . GLU A 1 140 ? -6.438 -8.141 -11.219 1 89.56 140 GLU A C 1
ATOM 1115 O O . GLU A 1 140 ? -6.59 -7 -10.773 1 89.56 140 GLU A O 1
ATOM 1120 N N . ALA A 1 141 ? -6.598 -9.258 -10.539 1 88.19 141 ALA A N 1
ATOM 1121 C CA . ALA A 1 141 ? -6.906 -9.18 -9.109 1 88.19 141 ALA A CA 1
ATOM 1122 C C . ALA A 1 141 ? -5.789 -8.477 -8.344 1 88.19 141 ALA A C 1
ATOM 1124 O O . ALA A 1 141 ? -6.051 -7.703 -7.422 1 88.19 141 ALA A O 1
ATOM 1125 N N . TRP A 1 142 ? -4.551 -8.781 -8.703 1 85.5 142 TRP A N 1
ATOM 1126 C CA . TRP A 1 142 ? -3.371 -8.188 -8.078 1 85.5 142 TRP A CA 1
ATOM 1127 C C . TRP A 1 142 ? -3.375 -6.668 -8.25 1 85.5 142 TRP A C 1
ATOM 1129 O O . TRP A 1 142 ? -3.18 -5.934 -7.277 1 85.5 142 TRP A O 1
ATOM 1139 N N . MET A 1 143 ? -3.627 -6.211 -9.414 1 80.5 143 MET A N 1
ATOM 1140 C CA . MET A 1 143 ? -3.654 -4.781 -9.703 1 80.5 143 MET A CA 1
ATOM 1141 C C . MET A 1 143 ? -4.719 -4.074 -8.875 1 80.5 143 MET A C 1
ATOM 1143 O O . MET A 1 143 ? -4.484 -2.982 -8.352 1 80.5 143 MET A O 1
ATOM 1147 N N . LYS A 1 144 ? -5.852 -4.73 -8.75 1 77.94 144 LYS A N 1
ATOM 1148 C CA . LYS A 1 144 ? -6.934 -4.172 -7.941 1 77.94 144 LYS A CA 1
ATOM 1149 C C . LYS A 1 144 ? -6.543 -4.113 -6.465 1 77.94 144 LYS A C 1
ATOM 1151 O O . LYS A 1 144 ? -6.895 -3.16 -5.766 1 77.94 144 LYS A O 1
ATOM 1156 N N . CYS A 1 145 ? -5.871 -5.156 -6.023 1 76.69 145 CYS A N 1
ATOM 1157 C CA . CYS A 1 145 ? -5.465 -5.25 -4.629 1 76.69 145 CYS A CA 1
ATOM 1158 C C . CYS A 1 145 ? -4.445 -4.172 -4.281 1 76.69 145 CYS A C 1
ATOM 1160 O O . CYS A 1 145 ? -4.578 -3.488 -3.266 1 76.69 145 CYS A O 1
ATOM 1162 N N . ILE A 1 146 ? -3.412 -4.004 -5.098 1 73.69 146 ILE A N 1
ATOM 1163 C CA . ILE A 1 146 ? -2.332 -3.076 -4.781 1 73.69 146 ILE A CA 1
ATOM 1164 C C . ILE A 1 146 ? -2.812 -1.639 -4.973 1 73.69 146 ILE A C 1
ATOM 11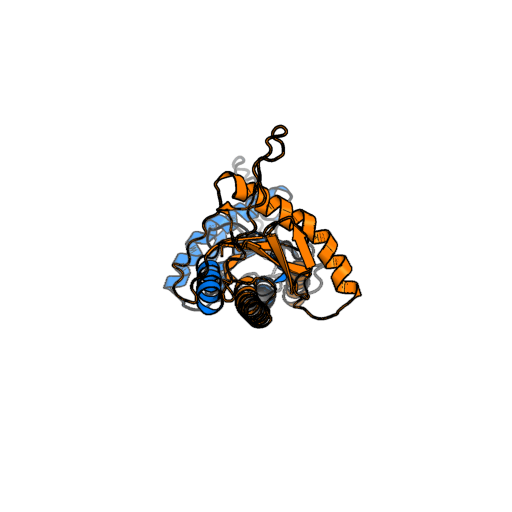66 O O . ILE A 1 146 ? -2.248 -0.707 -4.391 1 73.69 146 ILE A O 1
ATOM 1170 N N . MET A 1 147 ? -3.77 -1.53 -5.84 1 69 147 MET A N 1
ATOM 1171 C CA . MET A 1 147 ? -4.34 -0.204 -6.051 1 69 147 MET A CA 1
ATOM 1172 C C . MET A 1 147 ? -5.363 0.13 -4.969 1 69 147 MET A C 1
ATOM 1174 O O . MET A 1 147 ? -5.879 1.247 -4.922 1 69 147 MET A O 1
ATOM 1178 N N . ASN A 1 148 ? -5.648 -0.854 -4.055 1 60.84 148 ASN A N 1
ATOM 1179 C CA . ASN A 1 148 ? -6.543 -0.587 -2.934 1 60.84 148 ASN A CA 1
ATOM 1180 C C . ASN A 1 148 ? -5.84 0.193 -1.827 1 60.84 148 ASN A C 1
ATOM 1182 O O . ASN A 1 148 ? -4.895 -0.307 -1.215 1 60.84 148 ASN A O 1
ATOM 1186 N N . PRO A 1 149 ? -6.223 1.406 -1.704 1 59.38 149 PRO A N 1
ATOM 1187 C CA . PRO A 1 149 ? -5.582 2.266 -0.708 1 59.38 149 PRO A CA 1
ATOM 1188 C C . PRO A 1 149 ? -5.629 1.674 0.7 1 59.38 149 PRO A C 1
ATOM 1190 O O . PRO A 1 149 ? -4.777 1.992 1.536 1 59.38 149 PRO A O 1
ATOM 1193 N N . PHE A 1 150 ? -6.562 0.764 0.953 1 56.94 150 PHE A N 1
ATOM 1194 C CA . PHE A 1 150 ? -6.809 0.339 2.326 1 56.94 150 PHE A CA 1
ATOM 1195 C C . PHE A 1 150 ? -5.918 -0.843 2.693 1 56.94 150 PHE A C 1
ATOM 1197 O O . PHE A 1 150 ? -5.867 -1.248 3.857 1 56.94 150 PHE A O 1
ATOM 1204 N N . TYR A 1 151 ? -5.371 -1.503 1.662 1 56.88 151 TYR A N 1
ATOM 1205 C CA . TYR A 1 151 ? -4.574 -2.672 2.012 1 56.88 151 TYR A CA 1
ATOM 1206 C C . TYR A 1 151 ? -3.416 -2.291 2.93 1 56.88 151 TYR A C 1
ATOM 1208 O O . TYR A 1 151 ? -3.102 -3.016 3.877 1 56.88 151 TYR A O 1
ATOM 1216 N N . ASN A 1 152 ? -2.885 -1.127 2.77 1 61.16 152 ASN A N 1
ATOM 1217 C CA . ASN A 1 152 ? -1.691 -0.755 3.521 1 61.16 152 ASN A CA 1
ATOM 1218 C C . ASN A 1 152 ? -1.834 0.627 4.152 1 61.16 152 ASN A C 1
ATOM 1220 O O . ASN A 1 152 ? -0.836 1.307 4.398 1 61.16 152 ASN A O 1
ATOM 1224 N N . VAL A 1 153 ? -3.092 0.88 4.578 1 61.81 153 VAL A N 1
ATOM 1225 C CA . VAL A 1 153 ? -3.359 2.283 4.879 1 61.81 153 VAL A CA 1
ATOM 1226 C C . VAL A 1 153 ? -2.693 2.662 6.199 1 61.81 153 VAL A C 1
ATOM 1228 O O . VAL A 1 153 ? -2.516 3.848 6.496 1 61.81 153 VAL A O 1
ATOM 1231 N N . ASN A 1 154 ? -2.225 1.65 6.965 1 70.56 154 ASN A N 1
ATOM 1232 C CA . ASN A 1 154 ? -1.714 2.053 8.273 1 70.56 154 ASN A CA 1
ATOM 1233 C C . ASN A 1 154 ? -0.194 1.929 8.344 1 70.56 154 ASN A C 1
ATOM 1235 O O . ASN A 1 154 ? 0.381 1.905 9.43 1 70.56 154 ASN A O 1
ATOM 1239 N N . GLN A 1 155 ? 0.368 1.824 7.199 1 74.94 155 GLN A N 1
ATOM 1240 C CA . GLN A 1 155 ? 1.827 1.826 7.203 1 74.94 155 GLN A CA 1
ATOM 1241 C C . GLN A 1 155 ? 2.375 3.238 7.027 1 74.94 155 GLN A C 1
ATOM 1243 O O . GLN A 1 155 ? 1.79 4.055 6.312 1 74.94 155 GLN A O 1
ATOM 1248 N N . PRO A 1 156 ? 3.506 3.514 7.77 1 78.88 156 PRO A N 1
ATOM 1249 C CA . PRO A 1 156 ? 4.125 4.828 7.598 1 78.88 156 PRO A CA 1
ATOM 1250 C C . PRO A 1 156 ? 4.449 5.141 6.137 1 78.88 156 PRO A C 1
ATOM 1252 O O . PRO A 1 156 ? 4.859 4.25 5.387 1 78.88 156 PRO A O 1
ATOM 1255 N N . VAL A 1 157 ? 4.188 6.324 5.805 1 77.88 157 VAL A N 1
ATOM 1256 C CA . VAL A 1 157 ? 4.449 6.77 4.441 1 77.88 157 VAL A CA 1
ATOM 1257 C C . VAL A 1 157 ? 5.906 7.203 4.312 1 77.88 157 VAL A C 1
ATOM 1259 O O . VAL A 1 157 ? 6.344 8.133 4.992 1 77.88 157 VAL A O 1
ATOM 1262 N N . THR A 1 158 ? 6.613 6.531 3.52 1 77.06 158 THR A N 1
ATOM 1263 C CA . THR A 1 158 ? 8.023 6.844 3.338 1 77.06 158 THR A CA 1
ATOM 1264 C C . THR A 1 158 ? 8.281 7.41 1.942 1 77.06 158 THR A C 1
ATOM 1266 O O . THR A 1 158 ? 9.422 7.688 1.578 1 77.06 158 THR A O 1
ATOM 1269 N N . SER A 1 159 ? 7.316 7.645 1.141 1 75.19 159 SER A N 1
ATOM 1270 C CA . SER A 1 159 ? 7.422 8.148 -0.224 1 75.19 159 SER A CA 1
ATOM 1271 C C . SER A 1 159 ? 7.969 9.57 -0.246 1 75.19 159 SER A C 1
ATOM 1273 O O . SER A 1 159 ? 7.332 10.492 0.266 1 75.19 159 SER A O 1
ATOM 1275 N N . PRO A 1 160 ? 9.164 9.758 -0.813 1 82.12 160 PRO A N 1
ATOM 1276 C CA . PRO A 1 160 ? 9.695 11.117 -0.936 1 82.12 160 PRO A CA 1
ATOM 1277 C C . PRO A 1 160 ? 8.82 12.023 -1.797 1 82.12 160 PRO A C 1
ATOM 1279 O O . PRO A 1 160 ? 8.727 13.227 -1.541 1 82.12 160 PRO A O 1
ATOM 1282 N N . MET A 1 161 ? 8.258 11.344 -2.793 1 80.69 161 MET A N 1
ATOM 1283 C CA . MET A 1 161 ? 7.371 12.117 -3.664 1 80.69 161 MET A CA 1
ATOM 1284 C C . MET A 1 161 ? 6.203 12.695 -2.879 1 80.69 161 MET A C 1
ATOM 1286 O O . MET A 1 161 ? 5.859 13.867 -3.047 1 80.69 161 MET A O 1
ATOM 1290 N N . PHE A 1 162 ? 5.609 11.906 -2.041 1 87.62 162 PHE A N 1
ATOM 1291 C CA . PHE A 1 162 ? 4.496 12.391 -1.227 1 87.62 162 PHE A CA 1
ATOM 1292 C C . PHE A 1 162 ? 4.957 13.484 -0.272 1 87.62 162 PHE A C 1
ATOM 1294 O O . PHE A 1 162 ? 4.293 14.516 -0.139 1 87.62 162 PHE A O 1
ATOM 1301 N N . ARG A 1 163 ? 6.086 13.273 0.363 1 89.12 163 ARG A N 1
ATOM 1302 C CA . ARG A 1 163 ? 6.629 14.273 1.276 1 89.12 163 ARG A CA 1
ATOM 1303 C C . ARG A 1 163 ? 6.84 15.602 0.567 1 89.12 163 ARG A C 1
ATOM 1305 O O . ARG A 1 163 ? 6.527 16.656 1.119 1 89.12 163 ARG A O 1
ATOM 1312 N N . GLY A 1 164 ? 7.355 15.5 -0.686 1 90.94 164 GLY A N 1
ATOM 1313 C CA . GLY A 1 164 ? 7.539 16.703 -1.485 1 90.94 164 GLY A CA 1
ATOM 1314 C C . GLY A 1 164 ? 6.238 17.422 -1.8 1 90.94 164 GLY A C 1
ATOM 1315 O O . GLY A 1 164 ? 6.176 18.641 -1.758 1 90.94 164 GLY A O 1
ATOM 1316 N N . ARG A 1 165 ? 5.211 16.656 -2.092 1 89.06 165 ARG A N 1
ATOM 1317 C CA . ARG A 1 165 ? 3.91 17.234 -2.4 1 89.06 165 ARG A CA 1
ATOM 1318 C C . ARG A 1 165 ? 3.328 17.953 -1.188 1 89.06 165 ARG A C 1
ATOM 1320 O O . ARG A 1 165 ? 2.732 19.031 -1.32 1 89.06 165 ARG A O 1
ATOM 1327 N N . VAL A 1 166 ? 3.479 17.312 0.004 1 92.44 166 VAL A N 1
ATOM 1328 C CA . VAL A 1 166 ? 2.99 17.938 1.229 1 92.44 166 VAL A CA 1
ATOM 1329 C C . VAL A 1 166 ? 3.752 19.234 1.483 1 92.44 166 VAL A C 1
ATOM 1331 O O . VAL A 1 166 ? 3.148 20.266 1.802 1 92.44 166 VAL A O 1
ATOM 1334 N N . ALA A 1 167 ? 5.062 19.219 1.317 1 93.06 167 ALA A N 1
ATOM 1335 C CA . ALA A 1 167 ? 5.898 20.391 1.525 1 93.06 167 ALA A CA 1
ATOM 1336 C C . ALA A 1 167 ? 5.527 21.516 0.551 1 93.06 167 ALA A C 1
ATOM 1338 O O . ALA A 1 167 ? 5.477 22.688 0.93 1 93.06 167 ALA A O 1
ATOM 1339 N N . ASN A 1 168 ? 5.289 21.141 -0.725 1 92.62 168 ASN A N 1
ATOM 1340 C CA . ASN A 1 168 ? 4.902 22.109 -1.737 1 92.62 168 ASN A CA 1
ATOM 1341 C C . ASN A 1 168 ? 3.553 22.75 -1.418 1 92.62 168 ASN A C 1
ATOM 1343 O O . ASN A 1 168 ? 3.369 23.953 -1.601 1 92.62 168 ASN A O 1
ATOM 1347 N N . ALA A 1 169 ? 2.596 21.938 -0.993 1 92.62 169 ALA A N 1
ATOM 1348 C CA . ALA A 1 169 ? 1.294 22.469 -0.586 1 92.62 169 ALA A CA 1
ATOM 1349 C C . ALA A 1 169 ? 1.433 23.438 0.584 1 92.62 169 ALA A C 1
ATOM 1351 O O . ALA A 1 169 ? 0.759 24.469 0.627 1 92.62 169 ALA A O 1
ATOM 1352 N N . ALA A 1 170 ? 2.305 23.062 1.58 1 93.31 170 ALA A N 1
ATOM 1353 C CA . ALA A 1 170 ? 2.559 23.922 2.725 1 93.31 170 ALA A CA 1
ATOM 1354 C C . ALA A 1 170 ? 3.092 25.281 2.273 1 93.31 170 ALA A C 1
ATOM 1356 O O . ALA A 1 170 ? 2.627 26.328 2.74 1 93.31 170 ALA A O 1
ATOM 1357 N N . LYS A 1 171 ? 4.031 25.234 1.319 1 93.06 171 LYS A N 1
ATOM 1358 C CA . LYS A 1 171 ? 4.629 26.453 0.793 1 93.06 171 LYS A CA 1
ATOM 1359 C C . LYS A 1 171 ? 3.594 27.312 0.061 1 93.06 171 LYS A C 1
ATOM 1361 O O . LYS A 1 171 ? 3.607 28.531 0.161 1 93.06 171 LYS A O 1
ATOM 1366 N N . LYS A 1 172 ? 2.73 26.688 -0.617 1 92.94 172 LYS A N 1
ATOM 1367 C CA . LYS A 1 172 ? 1.735 27.344 -1.457 1 92.94 172 LYS A CA 1
ATOM 1368 C C . LYS A 1 172 ? 0.666 28.031 -0.609 1 92.94 172 LYS A C 1
ATOM 1370 O O . LYS A 1 172 ? 0.231 29.141 -0.924 1 92.94 172 LYS A O 1
ATOM 1375 N N . TYR A 1 173 ? 0.262 27.438 0.536 1 93.12 173 TYR A N 1
ATOM 1376 C CA . TYR A 1 173 ? -0.947 27.906 1.203 1 93.12 173 TYR A CA 1
ATOM 1377 C C . TYR A 1 173 ? -0.627 28.453 2.59 1 93.12 173 TYR A C 1
ATOM 1379 O O . TYR A 1 173 ? -1.395 29.234 3.146 1 93.12 173 TYR A O 1
ATOM 1387 N N . LEU A 1 174 ? 0.55 27.953 3.178 1 92.75 174 LEU A N 1
ATOM 1388 C CA . LEU A 1 174 ? 0.797 28.281 4.578 1 92.75 174 LEU A CA 1
ATOM 1389 C C . LEU A 1 174 ? 2.129 29 4.742 1 92.75 174 LEU A C 1
ATOM 1391 O O . LEU A 1 174 ? 2.223 29.969 5.496 1 92.75 174 LEU A O 1
ATOM 1395 N N . MET B 1 1 ? 4.961 32 12.258 1 90.69 1 MET B N 1
ATOM 1396 C CA . MET B 1 1 ? 4.008 30.922 12.469 1 90.69 1 MET B CA 1
ATOM 1397 C C . MET B 1 1 ? 4.641 29.578 12.148 1 90.69 1 MET B C 1
ATOM 1399 O O . MET B 1 1 ? 5.332 29.438 11.133 1 90.69 1 MET B O 1
ATOM 1403 N N . SER B 1 2 ? 4.625 28.562 13.078 1 94.69 2 SER B N 1
ATOM 1404 C CA . SER B 1 2 ? 5.168 27.234 12.891 1 94.69 2 SER B CA 1
ATOM 1405 C C . SER B 1 2 ? 4.055 26.188 12.867 1 94.69 2 SER B C 1
ATOM 1407 O O . SER B 1 2 ? 3.055 26.312 13.57 1 94.69 2 SER B O 1
ATOM 1409 N N . TYR B 1 3 ? 4.27 25.234 12.016 1 95.81 3 TYR B N 1
ATOM 1410 C CA . TYR B 1 3 ? 3.256 24.219 11.805 1 95.81 3 TYR B CA 1
ATOM 1411 C C . TYR B 1 3 ? 3.824 22.828 12.062 1 95.81 3 TYR B C 1
ATOM 1413 O O . TYR B 1 3 ? 4.977 22.547 11.727 1 95.81 3 TYR B O 1
ATOM 1421 N N . TYR B 1 4 ? 3.088 21.906 12.68 1 96.62 4 TYR B N 1
ATOM 1422 C CA . TYR B 1 4 ? 3.293 20.469 12.766 1 96.62 4 TYR B CA 1
ATOM 1423 C C . TYR B 1 4 ? 2.137 19.719 12.125 1 96.62 4 TYR B C 1
ATOM 1425 O O . TYR B 1 4 ? 1 19.781 12.594 1 96.62 4 TYR B O 1
ATOM 1433 N N . PHE B 1 5 ? 2.445 19.047 10.992 1 97.5 5 PHE B N 1
ATOM 1434 C CA . PHE B 1 5 ? 1.44 18.281 10.258 1 97.5 5 PHE B CA 1
ATOM 1435 C C . PHE B 1 5 ? 1.679 16.781 10.398 1 97.5 5 PHE B C 1
ATOM 1437 O O . PHE B 1 5 ? 2.814 16.312 10.289 1 97.5 5 PHE B O 1
ATOM 1444 N N . THR B 1 6 ? 0.577 16.031 10.641 1 97.12 6 THR B N 1
ATOM 1445 C CA . THR B 1 6 ? 0.695 14.578 10.742 1 97.12 6 THR B CA 1
ATOM 1446 C C . THR B 1 6 ? -0.543 13.891 10.172 1 97.12 6 THR B C 1
ATOM 1448 O O . THR B 1 6 ? -1.643 14.445 10.219 1 97.12 6 THR B O 1
ATOM 1451 N N . ILE B 1 7 ? -0.26 12.812 9.57 1 95.44 7 ILE B N 1
ATOM 1452 C CA . ILE B 1 7 ? -1.346 11.938 9.141 1 95.44 7 ILE B CA 1
ATOM 1453 C C . ILE B 1 7 ? -1.457 10.742 10.086 1 95.44 7 ILE B C 1
ATOM 1455 O O . ILE B 1 7 ? -0.47 10.047 10.336 1 95.44 7 ILE B O 1
ATOM 1459 N N . ILE B 1 8 ? -2.686 10.594 10.586 1 94.44 8 ILE B N 1
ATOM 1460 C CA . ILE B 1 8 ? -2.939 9.547 11.57 1 94.44 8 ILE B CA 1
ATOM 1461 C C . ILE B 1 8 ? -3.805 8.453 10.945 1 94.44 8 ILE B C 1
ATOM 1463 O O . ILE B 1 8 ? -4.848 8.742 10.359 1 94.44 8 ILE B O 1
ATOM 1467 N N . GLY B 1 9 ? -3.385 7.25 11.141 1 89.75 9 GLY B N 1
ATOM 1468 C CA . GLY B 1 9 ? -4.074 6.102 10.57 1 89.75 9 GLY B CA 1
ATOM 1469 C C . GLY B 1 9 ? -5.316 5.707 11.352 1 89.75 9 GLY B C 1
ATOM 1470 O O . GLY B 1 9 ? -5.691 6.383 12.32 1 89.75 9 GLY B O 1
ATOM 1471 N N . THR B 1 10 ? -5.938 4.602 10.898 1 86.06 10 THR B N 1
ATOM 1472 C CA . THR B 1 10 ? -7.191 4.129 11.469 1 86.06 10 THR B CA 1
ATOM 1473 C C . THR B 1 10 ? -6.969 3.549 12.859 1 86.06 10 THR B C 1
ATOM 1475 O O . THR B 1 10 ? -7.914 3.4 13.641 1 86.06 10 THR B O 1
ATOM 1478 N N . ARG B 1 11 ? -5.715 3.324 13.203 1 83.69 11 ARG B N 1
ATOM 1479 C CA . ARG B 1 1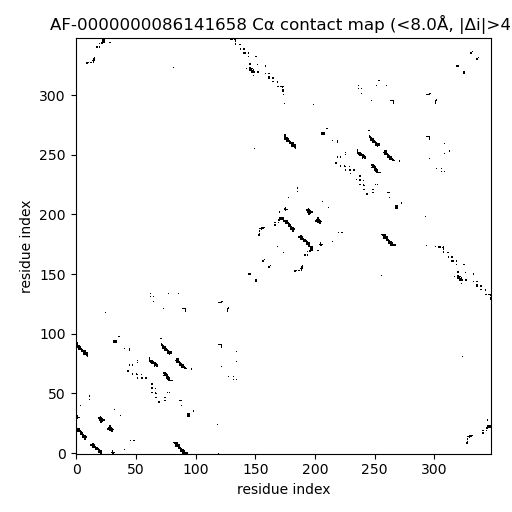1 ? -5.375 2.783 14.508 1 83.69 11 ARG B CA 1
ATOM 1480 C C . ARG B 1 11 ? -4.734 3.848 15.398 1 83.69 11 ARG B C 1
ATOM 1482 O O . ARG B 1 11 ? -3.973 3.527 16.312 1 83.69 11 ARG B O 1
ATOM 1489 N N . ASP B 1 12 ? -4.898 5.051 15 1 89.19 12 ASP B N 1
ATOM 1490 C CA . ASP B 1 12 ? -4.379 6.215 15.711 1 89.19 12 ASP B CA 1
ATOM 1491 C C . ASP B 1 12 ? -2.854 6.203 15.75 1 89.19 12 ASP B C 1
ATOM 1493 O O . ASP B 1 12 ? -2.246 6.629 16.734 1 89.19 12 ASP B O 1
ATOM 1497 N N . ASN B 1 13 ? -2.285 5.602 14.789 1 90.19 13 ASN B N 1
ATOM 1498 C CA . ASN B 1 13 ? -0.836 5.598 14.625 1 90.19 13 ASN B CA 1
ATOM 1499 C C . ASN B 1 13 ? -0.39 6.633 13.594 1 90.19 13 ASN B C 1
ATOM 1501 O O . ASN B 1 13 ? -1.071 6.848 12.586 1 90.19 13 ASN B O 1
ATOM 1505 N N . PRO B 1 14 ? 0.709 7.285 13.875 1 91.06 14 PRO B N 1
ATOM 1506 C CA . PRO B 1 14 ? 1.201 8.258 12.898 1 91.06 14 PRO B CA 1
ATOM 1507 C C . PRO B 1 14 ? 1.701 7.598 11.617 1 91.06 14 PRO B C 1
ATOM 1509 O O . PRO B 1 14 ? 2.469 6.637 11.664 1 91.06 14 PRO B O 1
ATOM 1512 N N . LEU B 1 15 ? 1.263 8.094 10.453 1 89.19 15 LEU B N 1
ATOM 1513 C CA . LEU B 1 15 ? 1.666 7.602 9.141 1 89.19 15 LEU B CA 1
ATOM 1514 C C . LEU B 1 15 ? 2.658 8.555 8.484 1 89.19 15 LEU B C 1
ATOM 1516 O O . LEU B 1 15 ? 3.43 8.148 7.613 1 89.19 15 LEU B O 1
ATOM 1520 N N . PHE B 1 16 ? 2.66 9.727 8.836 1 92.44 16 PHE B N 1
ATOM 1521 C CA . PHE B 1 16 ? 3.438 10.789 8.211 1 92.44 16 PHE B CA 1
ATOM 1522 C C . PHE B 1 16 ? 3.576 11.977 9.156 1 92.44 16 PHE B C 1
ATOM 1524 O O . PHE B 1 16 ? 2.633 12.328 9.867 1 92.44 16 PHE B O 1
ATOM 1531 N N . GLU B 1 17 ? 4.75 12.57 9.219 1 95.06 17 GLU B N 1
ATOM 1532 C CA . GLU B 1 17 ? 4.992 13.766 10.031 1 95.06 17 GLU B CA 1
ATOM 1533 C C . GLU B 1 17 ? 5.871 14.766 9.289 1 95.06 17 GLU B C 1
ATOM 1535 O O . GLU B 1 17 ? 6.816 14.383 8.602 1 95.06 17 GLU B O 1
ATOM 1540 N N . LEU B 1 18 ? 5.512 16.062 9.43 1 94.44 18 LEU B N 1
ATOM 1541 C CA . LEU B 1 18 ? 6.297 17.125 8.805 1 94.44 18 LEU B CA 1
ATOM 1542 C C . LEU B 1 18 ? 6.164 18.422 9.594 1 94.44 18 LEU B C 1
ATOM 1544 O O . LEU B 1 18 ? 5.059 18.828 9.961 1 94.44 18 LEU B O 1
ATOM 1548 N N . ASP B 1 19 ? 7.316 18.984 9.891 1 95 19 ASP B N 1
ATOM 1549 C CA . ASP B 1 19 ? 7.359 20.328 10.461 1 95 19 ASP B CA 1
ATOM 1550 C C . ASP B 1 19 ? 7.723 21.375 9.406 1 95 19 ASP B C 1
ATOM 1552 O O . ASP B 1 19 ? 8.602 21.141 8.57 1 95 19 ASP B O 1
ATOM 1556 N N . PHE B 1 20 ? 7.02 22.484 9.445 1 94.06 20 PHE B N 1
ATOM 1557 C CA . PHE B 1 20 ? 7.363 23.547 8.516 1 94.06 20 PHE B CA 1
ATOM 1558 C C . PHE B 1 20 ? 6.871 24.906 9.031 1 94.06 20 PHE B C 1
ATOM 1560 O O . PHE B 1 20 ? 6.102 24.953 9.992 1 94.06 20 PHE B O 1
ATOM 1567 N N . GLY B 1 21 ? 7.406 25.953 8.461 1 93.44 21 GLY B N 1
ATOM 1568 C CA . GLY B 1 21 ? 7.008 27.312 8.82 1 93.44 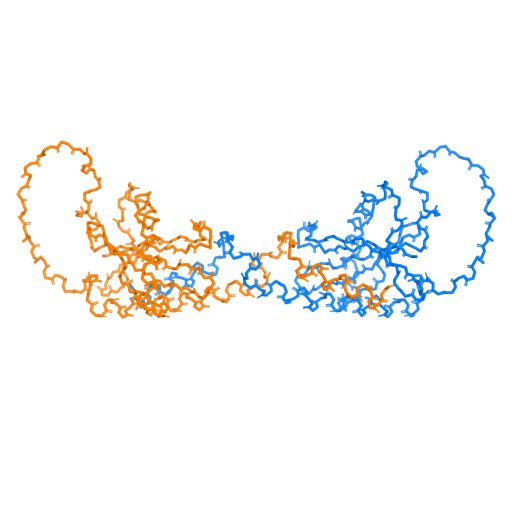21 GLY B CA 1
ATOM 1569 C C . GLY B 1 21 ? 6.258 28.016 7.711 1 93.44 21 GLY B C 1
ATOM 1570 O O . GLY B 1 21 ? 6.109 27.484 6.609 1 93.44 21 GLY B O 1
ATOM 1571 N N . THR B 1 22 ? 5.727 29.156 8.102 1 92.38 22 THR B N 1
ATOM 1572 C CA . THR B 1 22 ? 4.969 29.953 7.137 1 92.38 22 THR B CA 1
ATOM 1573 C C . THR B 1 22 ? 5.867 30.438 6.004 1 92.38 22 THR B C 1
ATOM 1575 O O . THR B 1 22 ? 7.016 30.812 6.234 1 92.38 22 THR B O 1
ATOM 1578 N N . SER B 1 23 ? 5.426 30.203 4.801 1 89.25 23 SER B N 1
ATOM 1579 C CA . SER B 1 23 ? 6.133 30.688 3.623 1 89.25 23 SER B CA 1
ATOM 1580 C C . SER B 1 23 ? 5.465 31.938 3.049 1 89.25 23 SER B C 1
ATOM 1582 O O . SER B 1 23 ? 6.047 32.625 2.213 1 89.25 23 SER B O 1
ATOM 1584 N N . LYS B 1 24 ? 4.355 32.219 3.498 1 80.12 24 LYS B N 1
ATOM 1585 C CA . LYS B 1 24 ? 3.623 33.406 3.014 1 80.12 24 LYS B CA 1
ATOM 1586 C C . LYS B 1 24 ? 4.117 34.688 3.686 1 80.12 24 LYS B C 1
ATOM 1588 O O . LYS B 1 24 ? 4.684 34.625 4.777 1 80.12 24 LYS B O 1
ATOM 1593 N N . VAL B 1 25 ? 3.77 35.812 3.023 1 72.5 25 VAL B N 1
ATOM 1594 C CA . VAL B 1 25 ? 4.008 37.156 3.521 1 72.5 25 VAL B CA 1
ATOM 1595 C C . VAL B 1 25 ? 5.457 37.312 3.984 1 72.5 25 VAL B C 1
ATOM 1597 O O . VAL B 1 25 ? 5.719 37.781 5.086 1 72.5 25 VAL B O 1
ATOM 1600 N N . GLY B 1 26 ? 6.43 36.656 3.301 1 78.75 26 GLY B N 1
ATOM 1601 C CA . GLY B 1 26 ? 7.848 36.875 3.557 1 78.75 26 GLY B CA 1
ATOM 1602 C C . GLY B 1 26 ? 8.438 35.812 4.48 1 78.75 26 GLY B C 1
ATOM 1603 O O . GLY B 1 26 ? 9.562 35.969 4.965 1 78.75 26 GLY B O 1
ATOM 1604 N N . GLY B 1 27 ? 7.652 34.844 4.895 1 83.75 27 GLY B N 1
ATOM 1605 C CA . GLY B 1 27 ? 8.195 33.781 5.715 1 83.75 27 GLY B CA 1
ATOM 1606 C C . GLY B 1 27 ? 9.195 32.906 4.977 1 83.75 27 GLY B C 1
ATOM 1607 O O . GLY B 1 27 ? 9.203 32.875 3.742 1 83.75 27 GLY B O 1
ATOM 1608 N N . ASP B 1 28 ? 10.102 32.219 5.73 1 89.5 28 ASP B N 1
ATOM 1609 C CA . ASP B 1 28 ? 11.156 31.422 5.121 1 89.5 28 ASP B CA 1
ATOM 1610 C C . ASP B 1 28 ? 10.773 29.938 5.082 1 89.5 28 ASP B C 1
ATOM 1612 O O . ASP B 1 28 ? 11.547 29.109 4.609 1 89.5 28 ASP B O 1
ATOM 1616 N N . GLY B 1 29 ? 9.664 29.609 5.574 1 90.5 29 GLY B N 1
ATOM 1617 C CA . GLY B 1 29 ? 9.164 28.25 5.492 1 90.5 29 GLY B CA 1
ATOM 1618 C C . GLY B 1 29 ? 9.766 27.312 6.531 1 90.5 29 GLY B C 1
ATOM 1619 O O . GLY B 1 29 ? 9.562 26.109 6.484 1 90.5 29 GLY B O 1
ATOM 1620 N N . ILE B 1 30 ? 10.508 27.875 7.477 1 91.62 30 ILE B N 1
ATOM 1621 C CA . ILE B 1 30 ? 11.188 27.062 8.484 1 91.62 30 ILE B CA 1
ATOM 1622 C C . ILE B 1 30 ? 10.43 27.141 9.805 1 91.62 30 ILE B C 1
ATOM 1624 O O . ILE B 1 30 ? 10.07 28.234 10.258 1 91.62 30 ILE B O 1
ATOM 1628 N N . ALA B 1 31 ? 10.148 25.984 10.336 1 92.62 31 ALA B N 1
ATOM 1629 C CA . ALA B 1 31 ? 9.508 25.953 11.648 1 92.62 31 ALA B CA 1
ATOM 1630 C C . ALA B 1 31 ? 10.469 26.406 12.742 1 92.62 31 ALA B C 1
ATOM 1632 O O . ALA B 1 31 ? 11.656 26.078 12.719 1 92.62 31 ALA B O 1
ATOM 1633 N N . ARG B 1 32 ? 10.008 27.078 13.719 1 91.62 32 ARG B N 1
ATOM 1634 C CA . ARG B 1 32 ? 10.828 27.594 14.812 1 91.62 32 ARG B CA 1
ATOM 1635 C C . ARG B 1 32 ? 10.43 26.969 16.141 1 91.62 32 ARG B C 1
ATOM 1637 O O . ARG B 1 32 ? 10.422 27.641 17.172 1 91.62 32 ARG B O 1
ATOM 1644 N N . PHE B 1 33 ? 10.062 25.719 16.109 1 90.94 33 PHE B N 1
ATOM 1645 C CA . PHE B 1 33 ? 9.742 25 17.344 1 90.94 33 PHE B CA 1
ATOM 1646 C C . PHE B 1 33 ? 10.992 24.812 18.203 1 90.94 33 PHE B C 1
ATOM 1648 O O . PHE B 1 33 ? 12.078 24.562 17.672 1 90.94 33 PHE B O 1
ATOM 1655 N N . ARG B 1 34 ? 10.727 24.938 19.453 1 86.62 34 ARG B N 1
ATOM 1656 C CA . ARG B 1 34 ? 11.812 24.578 20.359 1 86.62 34 ARG B CA 1
ATOM 1657 C C . ARG B 1 34 ? 12.094 23.078 20.297 1 86.62 34 ARG B C 1
ATOM 1659 O O . ARG B 1 34 ? 11.234 22.297 19.906 1 86.62 34 ARG B O 1
ATOM 1666 N N . GLU B 1 35 ? 13.227 22.641 20.734 1 83.44 35 GLU B N 1
ATOM 1667 C CA . GLU B 1 35 ? 13.648 21.25 20.672 1 83.44 35 GLU B CA 1
ATOM 1668 C C . GLU B 1 35 ? 12.688 20.344 21.438 1 83.44 35 GLU B C 1
ATOM 1670 O O . GLU B 1 35 ? 12.383 19.234 20.984 1 83.44 35 GLU B O 1
ATOM 1675 N N . GLU B 1 36 ? 12.219 20.844 22.547 1 82.19 36 GLU B N 1
ATOM 1676 C CA . GLU B 1 36 ? 11.336 20.062 23.406 1 82.19 36 GLU B CA 1
ATOM 1677 C C . GLU B 1 36 ? 9.922 19.984 22.828 1 82.19 36 GLU B C 1
ATOM 1679 O O . GLU B 1 36 ? 9.125 19.141 23.234 1 82.19 36 GLU B O 1
ATOM 1684 N N . ALA B 1 37 ? 9.672 20.766 21.781 1 85.94 37 ALA B N 1
ATOM 1685 C CA . ALA B 1 37 ? 8.312 20.906 21.281 1 85.94 37 ALA B CA 1
ATOM 1686 C C . ALA B 1 37 ? 7.922 19.734 20.391 1 85.94 37 ALA B C 1
ATOM 1688 O O . ALA B 1 37 ? 6.734 19.438 20.219 1 85.94 37 ALA B O 1
ATOM 1689 N N . LYS B 1 38 ? 8.945 19.078 19.875 1 86.31 38 LYS B N 1
ATOM 1690 C CA . LYS B 1 38 ? 8.633 18 18.953 1 86.31 38 LYS B CA 1
ATOM 1691 C C . LYS B 1 38 ? 7.75 16.938 19.609 1 86.31 38 LYS B C 1
ATOM 1693 O O . LYS B 1 38 ? 6.672 16.625 19.094 1 86.31 38 LYS B O 1
ATOM 1698 N N . HIS B 1 39 ? 8.219 16.453 20.719 1 89.31 39 HIS B N 1
ATOM 1699 C CA . HIS B 1 39 ? 7.461 15.43 21.438 1 89.31 39 HIS B CA 1
ATOM 1700 C C . HIS B 1 39 ? 6.145 15.984 21.969 1 89.31 39 HIS B C 1
ATOM 1702 O O . HIS B 1 39 ? 5.125 15.289 21.969 1 89.31 39 HIS B O 1
ATOM 1708 N N . MET B 1 40 ? 6.215 17.203 22.359 1 90.12 40 MET B N 1
ATOM 1709 C CA . MET B 1 40 ? 5.016 17.844 22.891 1 90.12 40 MET B CA 1
ATOM 1710 C C . MET B 1 40 ? 3.957 18 21.797 1 90.12 40 MET B C 1
ATOM 1712 O O . MET B 1 40 ? 2.773 17.766 22.047 1 90.12 40 MET B O 1
ATOM 1716 N N . ASN B 1 41 ? 4.43 18.422 20.625 1 94.19 41 ASN B N 1
ATOM 1717 C CA . ASN B 1 41 ? 3.494 18.578 19.516 1 94.19 41 ASN B CA 1
ATOM 1718 C C . ASN B 1 41 ? 2.779 17.266 19.219 1 94.19 41 ASN B C 1
ATOM 1720 O O . ASN B 1 41 ? 1.568 17.25 18.984 1 94.19 41 ASN B O 1
ATOM 1724 N N . GLN B 1 42 ? 3.496 16.156 19.25 1 93.75 42 GLN B N 1
ATOM 1725 C CA . GLN B 1 42 ? 2.926 14.828 19.031 1 93.75 42 GLN B CA 1
ATOM 1726 C C . GLN B 1 42 ? 1.863 14.508 20.078 1 93.75 42 GLN B C 1
ATOM 1728 O O . GLN B 1 42 ? 0.775 14.031 19.75 1 93.75 42 GLN B O 1
ATOM 1733 N N . PHE B 1 43 ? 2.252 14.875 21.312 1 92.81 43 PHE B N 1
ATOM 1734 C CA . PHE B 1 43 ? 1.342 14.602 22.406 1 92.81 43 PHE B CA 1
ATOM 1735 C C . PHE B 1 43 ? 0.058 15.406 22.266 1 92.81 43 PHE B C 1
ATOM 1737 O O . PHE B 1 43 ? -1.041 14.867 22.422 1 92.81 43 PHE B O 1
ATOM 1744 N N . ILE B 1 44 ? 0.178 16.656 21.984 1 95 44 ILE B N 1
ATOM 1745 C CA . ILE B 1 44 ? -0.962 17.547 21.859 1 95 44 ILE B CA 1
ATOM 1746 C C . ILE B 1 44 ? -1.888 17.062 20.75 1 95 44 ILE B C 1
ATOM 1748 O O . ILE B 1 44 ? -3.104 16.984 20.938 1 95 44 ILE B O 1
ATOM 1752 N N . VAL B 1 45 ? -1.325 16.703 19.641 1 96.56 45 VAL B N 1
ATOM 1753 C CA . VAL B 1 45 ? -2.111 16.266 18.484 1 96.56 45 VAL B CA 1
ATOM 1754 C C . VAL B 1 45 ? -2.812 14.945 18.812 1 96.56 45 VAL B C 1
ATOM 1756 O O . VAL B 1 45 ? -3.998 14.773 18.516 1 96.56 45 VAL B O 1
ATOM 1759 N N . HIS B 1 46 ? -2.139 14.062 19.438 1 95.31 46 HIS B N 1
ATOM 1760 C CA . HIS B 1 46 ? -2.73 12.773 19.797 1 95.31 46 HIS B CA 1
ATOM 1761 C C . HIS B 1 46 ? -3.877 12.961 20.781 1 95.31 46 HIS B C 1
ATOM 1763 O O . HIS B 1 46 ? -4.891 12.258 20.703 1 95.31 46 HIS B O 1
ATOM 1769 N N . ALA B 1 47 ? -3.695 13.875 21.656 1 94.62 47 ALA B N 1
ATOM 1770 C CA . ALA B 1 47 ? -4.73 14.156 22.656 1 94.62 47 ALA B CA 1
ATOM 1771 C C . ALA B 1 47 ? -5.98 14.734 22 1 94.62 47 ALA B C 1
ATOM 1773 O O . ALA B 1 47 ? -7.09 14.594 22.531 1 94.62 47 ALA B O 1
ATOM 1774 N N . ALA B 1 48 ? -5.785 15.367 20.859 1 96.19 48 ALA B N 1
ATOM 1775 C CA . ALA B 1 48 ? -6.887 16.047 20.188 1 96.19 48 ALA B CA 1
ATOM 1776 C C . ALA B 1 48 ? -7.707 15.055 19.359 1 96.19 48 ALA B C 1
ATOM 1778 O O . ALA B 1 48 ? -8.773 15.398 18.844 1 96.19 48 ALA B O 1
ATOM 1779 N N . ILE B 1 49 ? -7.258 13.766 19.219 1 94.88 49 ILE B N 1
ATOM 1780 C CA . ILE B 1 49 ? -7.918 12.773 18.375 1 94.88 49 ILE B CA 1
ATOM 1781 C C . ILE B 1 49 ? -9.336 12.523 18.875 1 94.88 49 ILE B C 1
ATOM 1783 O O . ILE B 1 49 ? -10.258 12.336 18.078 1 94.88 49 ILE B O 1
ATOM 1787 N N . ASP B 1 50 ? -9.539 12.602 20.141 1 93.5 50 ASP B N 1
ATOM 1788 C CA . ASP B 1 50 ? -10.859 12.359 20.703 1 93.5 50 ASP B CA 1
ATOM 1789 C C . ASP B 1 50 ? -11.852 13.43 20.266 1 93.5 50 ASP B C 1
ATOM 1791 O O . ASP B 1 50 ? -13.055 13.164 20.172 1 93.5 50 ASP B O 1
ATOM 1795 N N . MET B 1 51 ? -11.336 14.625 20.016 1 94.19 51 MET B N 1
ATOM 1796 C CA . MET B 1 51 ? -12.18 15.742 19.594 1 94.19 51 MET B CA 1
ATOM 1797 C C . MET B 1 51 ? -12.68 15.547 18.172 1 94.19 51 MET B C 1
ATOM 1799 O O . MET B 1 51 ? -13.695 16.125 17.781 1 94.19 51 MET B O 1
ATOM 1803 N N . VAL B 1 52 ? -11.953 14.742 17.391 1 94.38 52 VAL B N 1
ATOM 1804 C CA . VAL B 1 52 ? -12.359 14.469 16.016 1 94.38 52 VAL B CA 1
ATOM 1805 C C . VAL B 1 52 ? -13.68 13.688 16.016 1 94.38 52 VAL B C 1
ATOM 1807 O O . VAL B 1 52 ? -14.586 13.992 15.242 1 94.38 52 VAL B O 1
ATOM 1810 N N . GLU B 1 53 ? -13.797 12.695 16.875 1 87.31 53 GLU B N 1
ATOM 1811 C CA . GLU B 1 53 ? -15.016 11.898 17 1 87.31 53 GLU B CA 1
ATOM 1812 C C . GLU B 1 53 ? -16.203 12.773 17.375 1 87.31 53 GLU B C 1
ATOM 1814 O O . GLU B 1 53 ? -17.297 12.617 16.812 1 87.31 53 GLU B O 1
ATOM 1819 N N . GLU B 1 54 ? -15.859 13.656 18.234 1 90.69 54 GLU B N 1
ATOM 1820 C CA . GLU B 1 54 ? -16.922 14.57 18.672 1 90.69 54 GLU B CA 1
ATOM 1821 C C . GLU B 1 54 ? -17.359 15.477 17.531 1 90.69 54 GLU B C 1
ATOM 1823 O O . GLU B 1 54 ? -18.562 15.695 17.344 1 90.69 54 GLU B O 1
ATOM 1828 N N . ALA B 1 55 ? -16.406 15.938 16.812 1 91.06 55 ALA B N 1
ATOM 1829 C CA . ALA B 1 55 ? -16.688 16.844 15.703 1 91.06 55 ALA B CA 1
ATOM 1830 C C . ALA B 1 55 ? -17.5 16.141 14.609 1 91.06 55 ALA B C 1
ATOM 1832 O O . ALA B 1 55 ? -18.344 16.766 13.961 1 91.06 55 ALA B O 1
ATOM 1833 N N . GLN B 1 56 ? -17.297 14.859 14.469 1 88.69 56 GLN B N 1
ATOM 1834 C CA . GLN B 1 56 ? -17.984 14.078 13.438 1 88.69 56 GLN B CA 1
ATOM 1835 C C . GLN B 1 56 ? -19.484 14.047 13.695 1 88.69 56 GLN B C 1
ATOM 1837 O O . GLN B 1 56 ? -20.266 13.914 12.758 1 88.69 56 GLN B O 1
ATOM 1842 N N . TRP B 1 57 ? -19.781 14.234 14.961 1 87.44 57 TRP B N 1
ATOM 1843 C CA . TRP B 1 57 ? -21.203 14.203 15.297 1 87.44 57 TRP B CA 1
ATOM 1844 C C . TRP B 1 57 ? -21.875 15.531 14.961 1 87.44 57 TRP B C 1
ATOM 1846 O O . TRP B 1 57 ? -23.094 15.602 14.836 1 87.44 57 TRP B O 1
ATOM 1856 N N . SER B 1 58 ? -21.109 16.531 14.82 1 88.69 58 SER B N 1
ATOM 1857 C CA . SER B 1 58 ? -21.672 17.875 14.609 1 88.69 58 SER B CA 1
ATOM 1858 C C . SER B 1 58 ? -21.719 18.219 13.125 1 88.69 58 SER B C 1
ATOM 1860 O O . SER B 1 58 ? -22.531 19.047 12.703 1 88.69 58 SER B O 1
ATOM 1862 N N . THR B 1 59 ? -20.75 17.656 12.375 1 85.44 59 THR B N 1
ATOM 1863 C CA . THR B 1 59 ? -20.688 17.984 10.953 1 85.44 59 THR B CA 1
ATOM 1864 C C . THR B 1 59 ? -20.281 16.766 10.141 1 85.44 59 THR B C 1
ATOM 1866 O O . THR B 1 59 ? -19.562 15.883 10.641 1 85.44 59 THR B O 1
ATOM 1869 N N . ARG B 1 60 ? -20.703 16.719 8.906 1 83.69 60 ARG B N 1
ATOM 1870 C CA . ARG B 1 60 ? -20.312 15.633 8 1 83.69 60 ARG B CA 1
ATOM 1871 C C . ARG B 1 60 ? -19.234 16.078 7.027 1 83.69 60 ARG B C 1
ATOM 1873 O O . ARG B 1 60 ? -18.891 15.367 6.09 1 83.69 60 ARG B O 1
ATOM 1880 N N . ASP B 1 61 ? -18.797 17.344 7.254 1 89.5 61 ASP B N 1
ATOM 1881 C CA . ASP B 1 61 ? -17.734 17.859 6.395 1 89.5 61 ASP B CA 1
ATOM 1882 C C . ASP B 1 61 ? -16.422 17.125 6.648 1 89.5 61 ASP B C 1
ATOM 1884 O O . ASP B 1 61 ? -16.141 16.734 7.781 1 89.5 61 ASP B O 1
ATOM 1888 N N . LEU B 1 62 ? -15.656 16.969 5.586 1 89.69 62 LEU B N 1
ATOM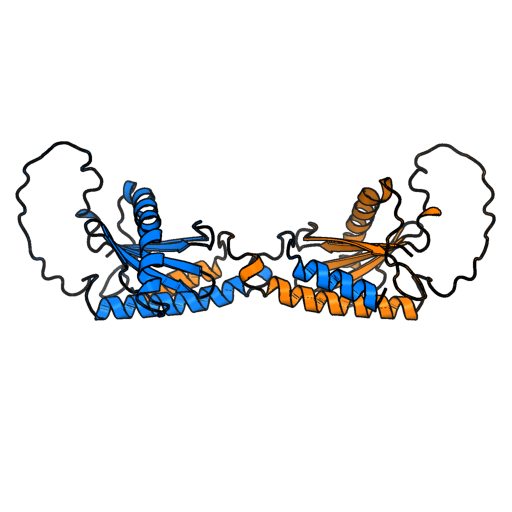 1889 C CA . LEU B 1 62 ? -14.359 16.328 5.746 1 89.69 62 LEU B CA 1
ATOM 1890 C C . LEU B 1 62 ? -13.383 17.234 6.488 1 89.69 62 LEU B C 1
ATOM 1892 O O . LEU B 1 62 ? -12.602 16.766 7.316 1 89.69 62 LEU B O 1
ATOM 1896 N N . TYR B 1 63 ? -13.414 18.516 6.09 1 93.56 63 TYR B N 1
ATOM 1897 C CA . TYR B 1 63 ? -12.625 19.5 6.824 1 93.56 63 TYR B CA 1
ATOM 1898 C C . TYR B 1 63 ? -13.352 19.953 8.078 1 93.56 63 TYR B C 1
ATOM 1900 O O . TYR B 1 63 ? -14.383 20.625 8 1 93.56 63 TYR B O 1
ATOM 1908 N N . LEU B 1 64 ? -12.883 19.688 9.273 1 93.88 64 LEU B N 1
ATOM 1909 C CA . LEU B 1 64 ? -13.562 19.906 10.547 1 93.88 64 LEU B CA 1
ATOM 1910 C C . LEU B 1 64 ? -13.125 21.219 11.172 1 93.88 64 LEU B C 1
ATOM 1912 O O . LEU B 1 64 ? -13.539 21.547 12.289 1 93.88 64 LEU B O 1
ATOM 1916 N N . LYS B 1 65 ? -12.273 21.922 10.445 1 94.38 65 LYS B N 1
ATOM 1917 C CA . LYS B 1 65 ? -11.75 23.188 10.953 1 94.38 65 LYS B CA 1
ATOM 1918 C C . LYS B 1 65 ? -10.992 22.984 12.266 1 94.38 65 LYS B C 1
ATOM 1920 O O . LYS B 1 65 ? -10.258 22 12.414 1 94.38 65 LYS B O 1
ATOM 1925 N N . LYS B 1 66 ? -10.953 24.062 13.102 1 95.38 66 LYS B N 1
ATOM 1926 C CA . LYS B 1 66 ? -10.273 23.938 14.383 1 95.38 66 LYS B CA 1
ATOM 1927 C C . LYS B 1 66 ? -11.047 23.047 15.344 1 95.38 66 LYS B C 1
ATOM 1929 O O . LYS B 1 66 ? -12.203 23.328 15.664 1 95.38 66 LYS B O 1
ATOM 1934 N N . ILE B 1 67 ? -10.445 21.969 15.875 1 95.5 67 ILE B N 1
ATOM 1935 C CA . ILE B 1 67 ? -11.18 21 16.688 1 95.5 67 ILE B CA 1
ATOM 1936 C C . ILE B 1 67 ? -10.727 21.125 18.156 1 95.5 67 ILE B C 1
ATOM 1938 O O . ILE B 1 67 ? -11.406 20.625 19.047 1 95.5 67 ILE B O 1
ATOM 1942 N N . ASP B 1 68 ? -9.547 21.688 18.328 1 95.5 68 ASP B N 1
ATOM 1943 C CA . ASP B 1 68 ? -9 21.812 19.688 1 95.5 68 ASP B CA 1
ATOM 1944 C C . ASP B 1 68 ? -7.938 22.906 19.75 1 95.5 68 ASP B C 1
ATOM 1946 O O . ASP B 1 68 ? -7.496 23.422 18.719 1 95.5 68 ASP B O 1
ATOM 1950 N N . SER B 1 69 ? -7.664 23.344 20.953 1 94.75 69 SER B N 1
ATOM 1951 C CA . SER B 1 69 ? -6.59 24.281 21.234 1 94.75 69 SER B CA 1
ATOM 1952 C C . SER B 1 69 ? -5.895 23.984 22.547 1 94.75 69 SER B C 1
ATOM 1954 O O . SER B 1 69 ? -6.523 23.484 23.484 1 94.75 69 SER B O 1
ATOM 1956 N N . PHE B 1 70 ? -4.68 24.188 22.594 1 91.44 70 PHE B N 1
ATOM 1957 C CA . PHE B 1 70 ? -3.854 24.078 23.797 1 91.44 70 PHE B CA 1
ATOM 1958 C C . PHE B 1 70 ? -2.85 25.219 23.859 1 91.44 70 PHE B C 1
ATOM 1960 O O . PHE B 1 70 ? -1.974 25.344 23 1 91.44 70 PHE B O 1
ATOM 1967 N N . GLN B 1 71 ? -2.998 26.016 24.906 1 88.5 71 GLN B N 1
ATOM 1968 C CA . GLN B 1 71 ? -2.188 27.234 24.969 1 88.5 71 GLN B CA 1
ATOM 1969 C C . GLN B 1 71 ? -2.271 28.016 23.672 1 88.5 71 GLN B C 1
ATOM 1971 O O . GLN B 1 71 ? -3.361 28.406 23.234 1 88.5 71 GLN B O 1
ATOM 1976 N N . ASN B 1 72 ? -1.159 28.328 22.984 1 89.88 72 ASN B N 1
ATOM 1977 C CA . ASN B 1 72 ? -1.184 29.078 21.734 1 89.88 72 ASN B CA 1
ATOM 1978 C C . ASN B 1 72 ? -1.214 28.141 20.531 1 89.88 72 ASN B C 1
ATOM 1980 O O . ASN B 1 72 ? -1.088 28.594 19.391 1 89.88 72 ASN B O 1
ATOM 1984 N N . ASN B 1 73 ? -1.414 26.891 20.797 1 93.38 73 ASN B N 1
ATOM 1985 C CA . ASN B 1 73 ? -1.507 25.906 19.734 1 93.38 73 ASN B CA 1
ATOM 1986 C C . ASN B 1 73 ? -2.951 25.703 19.281 1 93.38 73 ASN B C 1
ATOM 1988 O O . ASN B 1 73 ? -3.848 25.547 20.109 1 93.38 73 ASN B O 1
ATOM 1992 N N . HIS B 1 74 ? -3.168 25.781 17.938 1 96 74 HIS B N 1
ATOM 1993 C CA . HIS B 1 74 ? -4.465 25.5 17.344 1 96 74 HIS B CA 1
ATOM 1994 C C . HIS B 1 74 ? -4.414 24.234 16.5 1 96 74 HIS B C 1
ATOM 1996 O O . HIS B 1 74 ? -3.516 24.062 15.672 1 96 74 HIS B O 1
ATOM 2002 N N . ILE B 1 75 ? -5.355 23.312 16.688 1 97 75 ILE B N 1
ATOM 2003 C CA . ILE B 1 75 ? -5.336 22.031 16.016 1 97 75 ILE B CA 1
ATOM 2004 C C . ILE B 1 75 ? -6.5 21.938 15.031 1 97 75 ILE B C 1
ATOM 2006 O O . ILE B 1 75 ? -7.66 22.094 15.422 1 97 75 ILE B O 1
ATOM 2010 N N . HIS B 1 76 ? -6.191 21.766 13.781 1 97.25 76 HIS B N 1
ATOM 2011 C CA . HIS B 1 76 ? -7.16 21.578 12.711 1 97.25 76 HIS B CA 1
ATOM 2012 C C . HIS B 1 76 ? -7.176 20.125 12.242 1 97.25 76 HIS B C 1
ATOM 2014 O O . HIS B 1 76 ? -6.172 19.422 12.367 1 97.25 76 HIS B O 1
ATOM 2020 N N . CYS B 1 77 ? -8.281 19.703 11.688 1 97.25 77 CYS B N 1
ATOM 2021 C CA . CYS B 1 77 ? -8.375 18.312 11.258 1 97.25 77 CYS B CA 1
ATOM 2022 C C . CYS B 1 77 ? -9.148 18.188 9.953 1 97.25 77 CYS B C 1
ATOM 2024 O O . CYS B 1 77 ? -10.156 18.875 9.758 1 97.25 77 CYS B O 1
ATOM 2026 N N . PHE B 1 78 ? -8.656 17.453 9.031 1 96.5 78 PHE B N 1
ATOM 2027 C CA . PHE B 1 78 ? -9.336 16.938 7.848 1 96.5 78 PHE B CA 1
ATOM 2028 C C . PHE B 1 78 ? -9.531 15.438 7.945 1 96.5 78 PHE B C 1
ATOM 2030 O O . PHE B 1 78 ? -8.562 14.672 7.922 1 96.5 78 PHE B O 1
ATOM 2037 N N . LEU B 1 79 ? -10.797 15.016 8.094 1 93.56 79 LEU B N 1
ATOM 2038 C CA . LEU B 1 79 ? -11.141 13.609 8.281 1 93.56 79 LEU B CA 1
ATOM 2039 C C . LEU B 1 79 ? -11.586 12.984 6.965 1 93.56 79 LEU B C 1
ATOM 2041 O O . LEU B 1 79 ? -12.602 13.391 6.391 1 93.56 79 LEU B O 1
ATOM 2045 N N . THR B 1 80 ? -10.797 12.031 6.535 1 87.88 80 THR B N 1
ATOM 2046 C CA . THR B 1 80 ? -11.156 11.367 5.289 1 87.88 80 THR B CA 1
ATOM 2047 C C . THR B 1 80 ? -12.234 10.312 5.531 1 87.88 80 THR B C 1
ATOM 2049 O O . THR B 1 80 ? -12.508 9.938 6.676 1 87.88 80 THR B O 1
ATOM 2052 N N . GLY B 1 81 ? -12.844 9.773 4.438 1 80.75 81 GLY B N 1
ATOM 2053 C CA . GLY B 1 81 ? -13.852 8.734 4.543 1 80.75 81 GLY B CA 1
ATOM 2054 C C . GLY B 1 81 ? -13.312 7.426 5.094 1 80.75 81 GLY B C 1
ATOM 2055 O O . GLY B 1 81 ? -14.062 6.629 5.664 1 80.75 81 GLY B O 1
ATOM 2056 N N . GLY B 1 82 ? -12.016 7.145 4.988 1 77.44 82 GLY B N 1
ATOM 2057 C CA . GLY B 1 82 ? -11.383 5.938 5.496 1 77.44 82 GLY B CA 1
ATOM 2058 C C . GLY B 1 82 ? -10.875 6.082 6.914 1 77.44 82 GLY B C 1
ATOM 2059 O O . GLY B 1 82 ? -10.039 5.297 7.363 1 77.44 82 GLY B O 1
ATOM 2060 N N . ASN B 1 83 ? -11.312 7.102 7.547 1 87.38 83 ASN B N 1
ATOM 2061 C CA . ASN B 1 83 ? -10.969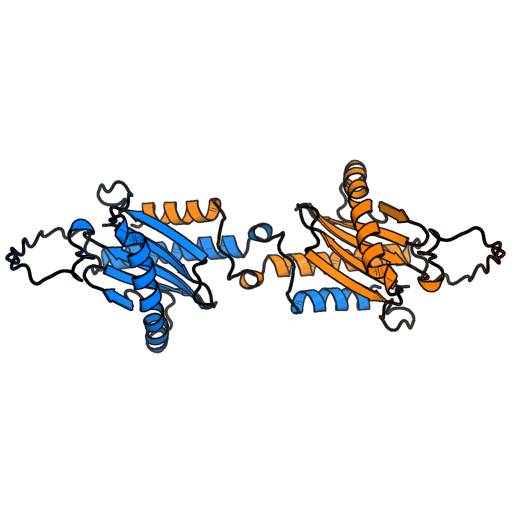 7.402 8.938 1 87.38 83 ASN B CA 1
ATOM 2062 C C . ASN B 1 83 ? -9.484 7.707 9.094 1 87.38 83 ASN B C 1
ATOM 2064 O O . ASN B 1 83 ? -8.891 7.422 10.133 1 87.38 83 ASN B O 1
ATOM 2068 N N . ILE B 1 84 ? -8.875 8.086 8.047 1 90.06 84 ILE B N 1
ATOM 2069 C CA . ILE B 1 84 ? -7.543 8.68 8.102 1 90.06 84 ILE B CA 1
ATOM 2070 C C . ILE B 1 84 ? -7.66 10.156 8.492 1 90.06 84 ILE B C 1
ATOM 2072 O O . ILE B 1 84 ? -8.516 10.875 7.98 1 90.06 84 ILE B O 1
ATOM 2076 N N . LYS B 1 85 ? -6.859 10.594 9.398 1 95.69 85 LYS B N 1
ATOM 2077 C CA . LYS B 1 85 ? -6.969 11.945 9.953 1 95.69 85 LYS B CA 1
ATOM 2078 C C . LYS B 1 85 ? -5.75 12.789 9.586 1 95.69 85 LYS B C 1
ATOM 2080 O O . LYS B 1 85 ? -4.621 12.438 9.93 1 95.69 85 LYS B O 1
ATOM 2085 N N . PHE B 1 86 ? -5.973 13.867 8.844 1 96.94 86 PHE B N 1
ATOM 2086 C CA . PHE B 1 86 ? -4.957 14.898 8.664 1 96.94 86 PHE B CA 1
ATOM 2087 C C . PHE B 1 86 ? -5.02 15.922 9.789 1 96.94 86 PHE B C 1
ATOM 2089 O O . PHE B 1 86 ? -6.008 16.656 9.922 1 96.94 86 PHE B O 1
ATOM 2096 N N . MET B 1 87 ? -3.957 15.898 10.617 1 97.5 87 MET B N 1
ATOM 2097 C CA . MET B 1 87 ? -3.924 16.797 11.766 1 97.5 87 MET B CA 1
ATOM 2098 C C . MET B 1 87 ? -2.867 17.875 11.586 1 97.5 87 MET B C 1
ATOM 2100 O O . MET B 1 87 ? -1.723 17.578 11.242 1 97.5 87 MET B O 1
ATOM 2104 N N . LEU B 1 88 ? -3.283 19.109 11.773 1 97.81 88 LEU B N 1
ATOM 2105 C CA . LEU B 1 88 ? -2.371 20.25 11.648 1 97.81 88 LEU B CA 1
ATOM 2106 C C . LEU B 1 88 ? -2.348 21.078 12.93 1 97.81 88 LEU B C 1
ATOM 2108 O O . LEU B 1 88 ? -3.379 21.594 13.352 1 97.81 88 LEU B O 1
ATOM 2112 N N . LEU B 1 89 ? -1.227 21.094 13.578 1 97.19 89 LEU B N 1
ATOM 2113 C CA . LEU B 1 89 ? -1 21.969 14.719 1 97.19 89 LEU B CA 1
ATOM 2114 C C . LEU B 1 89 ? -0.342 23.281 14.273 1 97.19 89 LEU B C 1
ATOM 2116 O O . LEU B 1 89 ? 0.676 23.266 13.578 1 97.19 89 LEU B O 1
ATOM 2120 N N . MET B 1 90 ? -0.936 24.375 14.617 1 95.38 90 MET B N 1
ATOM 2121 C CA . MET B 1 90 ? -0.427 25.703 14.289 1 95.38 90 MET B CA 1
ATOM 2122 C C . MET B 1 90 ? -0.022 26.469 15.547 1 95.38 90 MET B C 1
ATOM 2124 O O . MET B 1 90 ? -0.812 26.578 16.484 1 95.38 90 MET B O 1
ATOM 2128 N N . ASN B 1 91 ? 1.154 26.969 15.508 1 93.19 91 ASN B N 1
ATOM 2129 C CA . ASN B 1 91 ? 1.659 27.797 16.594 1 93.19 91 ASN B CA 1
ATOM 2130 C C . ASN B 1 91 ? 2.123 29.156 16.078 1 93.19 91 ASN B C 1
ATOM 2132 O O . ASN B 1 91 ? 3.137 29.25 15.383 1 93.19 91 ASN B O 1
ATOM 2136 N N . PRO B 1 92 ? 1.382 30.25 16.391 1 89.5 92 PRO B N 1
ATOM 2137 C CA . PRO B 1 92 ? 1.729 31.578 15.875 1 89.5 92 PRO B CA 1
ATOM 2138 C C . PRO B 1 92 ? 3.025 32.125 16.469 1 89.5 92 PRO B C 1
ATOM 2140 O O . PRO B 1 92 ? 3.693 32.969 15.852 1 89.5 92 PRO B O 1
ATOM 2143 N N . ASP B 1 93 ? 3.348 31.719 17.641 1 86.06 93 ASP B N 1
ATOM 2144 C CA . ASP B 1 93 ? 4.551 32.219 18.297 1 86.06 93 ASP B CA 1
ATOM 2145 C C . ASP B 1 93 ? 5.168 31.141 19.203 1 86.06 93 ASP B C 1
ATOM 2147 O O . ASP B 1 93 ? 4.938 31.141 20.406 1 86.06 93 ASP B O 1
ATOM 2151 N N . PRO B 1 94 ? 6.023 30.328 18.625 1 81.06 94 PRO B N 1
ATOM 2152 C CA . PRO B 1 94 ? 6.598 29.234 19.406 1 81.06 94 PRO B CA 1
ATOM 2153 C C . PRO B 1 94 ? 7.457 29.719 20.578 1 81.06 94 PRO B C 1
ATOM 2155 O O . PRO B 1 94 ? 7.617 29 21.562 1 81.06 94 PRO B O 1
ATOM 2158 N N . ASN B 1 95 ? 8.023 30.844 20.422 1 77.31 95 ASN B N 1
ATOM 2159 C CA . ASN B 1 95 ? 8.867 31.375 21.484 1 77.31 95 ASN B CA 1
ATOM 2160 C C . ASN B 1 95 ? 8.039 31.766 22.703 1 77.31 95 ASN B C 1
ATOM 2162 O O . ASN B 1 95 ? 8.555 31.812 23.828 1 77.31 95 ASN B O 1
ATOM 2166 N N . ALA B 1 96 ? 6.766 32.094 22.5 1 72.12 96 ALA B N 1
ATOM 2167 C CA . ALA B 1 96 ? 5.898 32.531 23.578 1 72.12 96 ALA B CA 1
ATOM 2168 C C . ALA B 1 96 ? 5.211 31.344 24.25 1 72.12 96 ALA B C 1
ATOM 2170 O O . ALA B 1 96 ? 4.559 31.484 25.281 1 72.12 96 ALA B O 1
ATOM 2171 N N . THR B 1 97 ? 5.512 30.109 23.609 1 69.38 97 THR B N 1
ATOM 2172 C CA . THR B 1 97 ? 4.828 28.938 24.156 1 69.38 97 THR B CA 1
ATOM 2173 C C . THR B 1 97 ? 5.633 28.328 25.312 1 69.38 97 THR B C 1
ATOM 2175 O O . THR B 1 97 ? 6.793 27.953 25.125 1 69.38 97 THR B O 1
ATOM 2178 N N . ALA B 1 98 ? 5.285 28.594 26.594 1 61.34 98 ALA B N 1
ATOM 2179 C CA . ALA B 1 98 ? 5.973 28.094 27.781 1 61.34 98 ALA B CA 1
ATOM 2180 C C . ALA B 1 98 ? 5.695 26.609 27.984 1 61.34 98 ALA B C 1
ATOM 2182 O O . ALA B 1 98 ? 4.539 26.203 28.094 1 61.34 98 ALA B O 1
ATOM 2183 N N . TYR B 1 99 ? 6.543 25.703 27.344 1 58.78 99 TYR B N 1
ATOM 2184 C CA . TYR B 1 99 ? 6.324 24.281 27.625 1 58.78 99 TYR B CA 1
ATOM 2185 C C . TYR B 1 99 ? 6.672 23.953 29.078 1 58.78 99 TYR B C 1
ATOM 2187 O O . TYR B 1 99 ? 6.184 22.969 29.625 1 58.78 99 TYR B O 1
ATOM 2195 N N . SER B 1 100 ? 7.859 24.641 29.656 1 49.28 100 SER B N 1
ATOM 2196 C CA . SER B 1 100 ? 8.414 24.359 30.969 1 49.28 100 SER B CA 1
ATOM 2197 C C . SER B 1 100 ? 7.359 24.5 32.062 1 49.28 100 SER B C 1
ATOM 2199 O O . SER B 1 100 ? 7.656 24.328 33.25 1 49.28 100 SER B O 1
ATOM 2201 N N . ASN B 1 101 ? 6.305 25.266 31.906 1 43.53 101 ASN B N 1
ATOM 2202 C CA . ASN B 1 101 ? 5.715 25.531 33.219 1 43.53 101 ASN B CA 1
ATOM 2203 C C . ASN B 1 101 ? 5.406 24.25 33.969 1 43.53 101 ASN B C 1
ATOM 2205 O O . ASN B 1 101 ? 4.516 24.219 34.812 1 43.53 101 ASN B O 1
ATOM 2209 N N . PHE B 1 102 ? 5.883 23.078 33.688 1 38.31 102 PHE B N 1
ATOM 2210 C CA . PHE B 1 102 ? 5.883 22.344 34.938 1 38.31 102 PHE B CA 1
ATOM 2211 C C . PHE B 1 102 ? 6.84 22.984 35.938 1 38.31 102 PHE B C 1
ATOM 2213 O O . PHE B 1 102 ? 7.203 22.359 36.938 1 38.31 102 PHE B O 1
ATOM 2220 N N . GLN B 1 103 ? 7.789 23.922 35.688 1 33.19 103 GLN B N 1
ATOM 2221 C CA . GLN B 1 103 ? 8.586 24.609 36.688 1 33.19 103 GLN B CA 1
ATOM 2222 C C . GLN B 1 103 ? 7.715 25.484 37.594 1 33.19 103 GLN B C 1
ATOM 2224 O O . GLN B 1 103 ? 6.605 25.859 37.219 1 33.19 103 GLN B O 1
ATOM 2229 N N . ALA B 1 104 ? 8.375 26.188 38.938 1 35.09 104 ALA B N 1
ATOM 2230 C CA . ALA B 1 104 ? 8.039 27.062 40.062 1 35.09 104 ALA B CA 1
ATOM 2231 C C . ALA B 1 104 ? 7.328 28.328 39.562 1 35.09 104 ALA B C 1
ATOM 2233 O O . ALA B 1 104 ? 7.441 28.688 38.406 1 35.09 104 ALA B O 1
ATOM 2234 N N . PRO B 1 105 ? 6.93 29.344 40.531 1 30.72 105 PRO B N 1
ATOM 2235 C CA . PRO B 1 105 ? 6.074 30.516 40.719 1 30.72 105 PRO B CA 1
ATOM 2236 C C . PRO B 1 105 ? 6.551 31.719 39.906 1 30.72 105 PRO B C 1
ATOM 2238 O O . PRO B 1 105 ? 6.012 32.812 40.031 1 30.72 105 PRO B O 1
ATOM 2241 N N . ALA B 1 106 ? 7.609 31.891 39.094 1 32.5 106 ALA B N 1
ATOM 2242 C CA . ALA B 1 106 ? 8.031 33.281 39 1 32.5 106 ALA B CA 1
ATOM 2243 C C . ALA B 1 106 ? 6.953 34.125 38.344 1 32.5 106 ALA B C 1
ATOM 2245 O O . ALA B 1 106 ? 6.129 33.625 37.594 1 32.5 106 ALA B O 1
ATOM 2246 N N . SER B 1 107 ? 6.734 35.5 38.719 1 31.64 107 SER B N 1
ATOM 2247 C CA . SER B 1 107 ? 5.977 36.75 38.625 1 31.64 107 SER B CA 1
ATOM 2248 C C . SER B 1 107 ? 6.078 37.375 37.25 1 31.64 107 SER B C 1
ATOM 2250 O O . SER B 1 107 ? 5.656 38.531 37.031 1 31.64 107 SER B O 1
ATOM 2252 N N . ARG B 1 108 ? 6.738 36.938 36.188 1 32.31 108 ARG B N 1
ATOM 2253 C CA . ARG B 1 108 ? 6.973 38.031 35.25 1 32.31 108 ARG B CA 1
ATOM 2254 C C . ARG B 1 108 ? 5.656 38.594 34.75 1 32.31 108 ARG B C 1
ATOM 2256 O O . ARG B 1 108 ? 4.711 37.844 34.469 1 32.31 108 ARG B O 1
ATOM 2263 N N . PRO B 1 109 ? 5.414 39.969 34.719 1 30.58 109 PRO B N 1
ATOM 2264 C CA . PRO B 1 109 ? 4.289 40.812 34.25 1 30.58 109 PRO B CA 1
ATOM 2265 C C . PRO B 1 109 ? 3.918 40.531 32.812 1 30.58 109 PRO B C 1
ATOM 2267 O O . PRO B 1 109 ? 4.762 40.094 32.031 1 30.58 109 PRO B O 1
ATOM 2270 N N . ASN B 1 110 ? 2.631 40.156 32.531 1 29.84 110 ASN B N 1
ATOM 2271 C CA . ASN B 1 110 ? 1.813 40.062 31.312 1 29.84 110 ASN B CA 1
ATOM 2272 C C . ASN B 1 110 ? 2.025 41.25 30.391 1 29.84 110 ASN B C 1
ATOM 2274 O O . ASN B 1 110 ? 1.358 42.281 30.516 1 29.84 110 ASN B O 1
ATOM 2278 N N . THR B 1 111 ? 3.211 41.906 30.188 1 29.17 111 THR B N 1
ATOM 2279 C CA . THR B 1 111 ? 3.107 43 29.234 1 29.17 111 THR B CA 1
ATOM 2280 C C . THR B 1 111 ? 2.488 42.531 27.922 1 29.17 111 THR B C 1
ATOM 2282 O O . THR B 1 111 ? 2.971 41.562 27.312 1 29.17 111 THR B O 1
ATOM 2285 N N . GLY B 1 112 ? 1.159 42.531 27.75 1 31.55 112 GLY B N 1
ATOM 2286 C CA . GLY B 1 112 ? 0.231 42.312 26.656 1 31.55 112 GLY B CA 1
ATOM 2287 C C . GLY B 1 112 ? 0.699 42.969 25.359 1 31.55 112 GLY B C 1
ATOM 2288 O O . GLY B 1 112 ? 0.48 44.156 25.125 1 31.55 112 GLY B O 1
ATOM 2289 N N . ARG B 1 113 ? 1.904 43.031 24.984 1 31.61 113 ARG B N 1
ATOM 2290 C CA . ARG B 1 113 ? 2.115 43.656 23.688 1 31.61 113 ARG B CA 1
ATOM 2291 C C . ARG B 1 113 ? 1.206 43.031 22.625 1 31.61 113 ARG B C 1
ATOM 2293 O O . ARG B 1 113 ? 1.23 41.812 22.406 1 31.61 113 ARG B O 1
ATOM 2300 N N . GLN B 1 114 ? -0.065 43.531 22.422 1 32.31 114 GLN B N 1
ATOM 2301 C CA . GLN B 1 114 ? -1.027 43.406 21.328 1 32.31 114 GLN B CA 1
ATOM 2302 C C . GLN B 1 114 ? -0.323 43.375 19.984 1 32.31 114 GLN B C 1
ATOM 2304 O O . GLN B 1 114 ? 0.069 44.438 19.453 1 32.31 114 GLN B O 1
ATOM 2309 N N . SER B 1 115 ? 0.837 42.938 19.812 1 32.72 115 SER B N 1
ATOM 2310 C CA . SER B 1 115 ? 1.324 42.969 18.438 1 32.72 115 SER B CA 1
ATOM 2311 C C . SER B 1 115 ? 0.209 42.656 17.438 1 32.72 115 SER B C 1
ATOM 2313 O O . SER B 1 115 ? -0.5 41.656 17.594 1 32.72 115 SER B O 1
ATOM 2315 N N . SER B 1 116 ? -0.495 43.594 16.875 1 34.53 116 SER B N 1
ATOM 2316 C CA . SER B 1 116 ? -1.397 43.688 15.727 1 34.53 116 SER B CA 1
ATOM 2317 C C . SER B 1 116 ? -1.041 42.688 14.641 1 34.53 116 SER B C 1
ATOM 2319 O O . SER B 1 116 ? -1.435 42.875 13.477 1 34.53 116 SER B O 1
ATOM 2321 N N . LEU B 1 117 ? -0.049 41.906 14.727 1 36.31 117 LEU B N 1
ATOM 2322 C CA . LEU B 1 117 ? 0.297 41.125 13.555 1 36.31 117 LEU B CA 1
ATOM 2323 C C . LEU B 1 117 ? -0.924 40.375 13.031 1 36.31 117 LEU B C 1
ATOM 2325 O O . LEU B 1 117 ? -1.435 39.469 13.695 1 36.31 117 LEU B O 1
ATOM 2329 N N . ILE B 1 118 ? -1.901 40.938 12.539 1 37.94 118 ILE B N 1
ATOM 2330 C CA . ILE B 1 118 ? -3.066 40.625 11.719 1 37.94 118 ILE B CA 1
ATOM 2331 C C . ILE B 1 118 ? -2.797 39.375 10.898 1 37.94 118 ILE B C 1
ATOM 2333 O O . ILE B 1 118 ? -3.676 38.5 10.766 1 37.94 118 ILE B O 1
ATOM 2337 N N . ALA B 1 119 ? -1.637 39.344 10.188 1 45.84 119 ALA B N 1
ATOM 2338 C CA . ALA B 1 119 ? -1.396 38.438 9.078 1 45.84 119 ALA B CA 1
ATOM 2339 C C . ALA B 1 119 ? -1.393 36.969 9.547 1 45.84 119 ALA B C 1
ATOM 2341 O O . ALA B 1 119 ? -1.852 36.094 8.828 1 45.84 119 ALA B O 1
ATOM 2342 N N . SER B 1 120 ? -0.624 36.625 10.742 1 57.22 120 SER B N 1
ATOM 2343 C CA . SER B 1 120 ? -0.501 35.219 11.094 1 57.22 120 SER B CA 1
ATOM 2344 C C . SER B 1 120 ? -1.552 34.812 12.125 1 57.22 120 SER B C 1
ATOM 2346 O O . SER B 1 120 ? -1.264 34.031 13.047 1 57.22 120 SER B O 1
ATOM 2348 N N . ASN B 1 121 ? -2.672 35.469 12.172 1 73.44 121 ASN B N 1
ATOM 2349 C CA . ASN B 1 121 ? -3.752 35.062 13.07 1 73.44 121 ASN B CA 1
ATOM 2350 C C . ASN B 1 121 ? -4.289 33.688 12.719 1 73.44 121 ASN B C 1
ATOM 2352 O O . ASN B 1 121 ? -4.863 33.469 11.641 1 73.44 121 ASN B O 1
ATOM 2356 N N . PRO B 1 122 ? -4.121 32.656 13.641 1 79.62 122 PRO B N 1
ATOM 2357 C CA . PRO B 1 122 ? -4.547 31.297 13.352 1 79.62 122 PRO B CA 1
ATOM 2358 C C . PRO B 1 122 ? -6.066 31.156 13.266 1 79.62 122 PRO B C 1
ATOM 2360 O O . PRO B 1 122 ? -6.566 30.156 12.734 1 79.62 122 PRO B O 1
ATOM 2363 N N . THR B 1 123 ? -6.82 32.188 13.68 1 82.56 123 THR B N 1
ATOM 2364 C CA . THR B 1 123 ? -8.273 32.062 13.711 1 82.56 123 THR B CA 1
ATOM 2365 C C . THR B 1 123 ? -8.906 32.938 12.633 1 82.56 123 THR B C 1
ATOM 2367 O O . THR B 1 123 ? -10.133 33.031 12.539 1 82.56 123 THR B O 1
ATOM 2370 N N . SER B 1 124 ? -8.086 33.625 11.875 1 88.88 124 SER B N 1
ATOM 2371 C CA . SER B 1 124 ? -8.625 34.438 10.805 1 88.88 124 SER B CA 1
ATOM 2372 C C . SER B 1 124 ? -9.273 33.594 9.719 1 88.88 124 SER B C 1
ATOM 2374 O O . SER B 1 124 ? -8.93 32.406 9.562 1 88.88 124 SER B O 1
ATOM 2376 N N . GLN B 1 125 ? -10.25 34.219 8.992 1 90.69 125 GLN B N 1
ATOM 2377 C CA . GLN B 1 125 ? -10.922 33.531 7.891 1 90.69 125 GLN B CA 1
ATOM 2378 C C . GLN B 1 125 ? -9.945 33.188 6.777 1 90.69 125 GLN B C 1
ATOM 2380 O O . GLN B 1 125 ? -10.07 32.156 6.129 1 90.69 125 GLN B O 1
ATOM 2385 N N . GLN B 1 126 ? -9.016 34.125 6.551 1 90.31 126 GLN B N 1
ATOM 2386 C CA . GLN B 1 126 ? -8.016 33.906 5.508 1 90.31 126 GLN B CA 1
ATOM 2387 C C . GLN B 1 126 ? -7.156 32.656 5.824 1 90.31 126 GLN B C 1
ATOM 2389 O O . GLN B 1 126 ? -6.895 31.844 4.949 1 90.31 126 GLN B O 1
ATOM 2394 N N . THR B 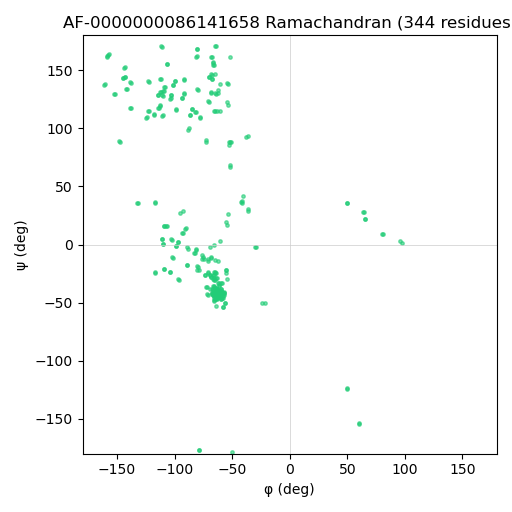1 127 ? -6.723 32.562 7.125 1 91.06 127 THR B N 1
ATOM 2395 C CA . THR B 1 127 ? -5.914 31.438 7.562 1 91.06 127 THR B CA 1
ATOM 2396 C C . THR B 1 127 ? -6.703 30.141 7.465 1 91.06 127 THR B C 1
ATOM 2398 O O . THR B 1 127 ? -6.18 29.125 7.004 1 91.06 127 THR B O 1
ATOM 2401 N N . GLU B 1 128 ? -7.922 30.234 7.852 1 93.06 128 GLU B N 1
ATOM 2402 C CA . GLU B 1 128 ? -8.781 29.047 7.785 1 93.06 128 GLU B CA 1
ATOM 2403 C C . GLU B 1 128 ? -8.922 28.562 6.348 1 93.06 128 GLU B C 1
ATOM 2405 O O . GLU B 1 128 ? -8.859 27.344 6.09 1 93.06 128 GLU B O 1
ATOM 2410 N N . GLU B 1 129 ? -9.133 29.469 5.48 1 93.94 129 GLU B N 1
ATOM 2411 C CA . GLU B 1 129 ? -9.266 29.125 4.07 1 93.94 129 GLU B CA 1
ATOM 2412 C C . GLU B 1 129 ? -7.965 28.531 3.529 1 93.94 129 GLU B C 1
ATOM 2414 O O . GLU B 1 129 ? -7.988 27.562 2.762 1 93.94 129 GLU B O 1
ATOM 2419 N N . ALA B 1 130 ? -6.863 29.078 3.941 1 93.56 130 ALA B N 1
ATOM 2420 C CA . ALA B 1 130 ? -5.559 28.578 3.521 1 93.56 130 ALA B CA 1
ATOM 2421 C C . ALA B 1 130 ? -5.332 27.141 4.016 1 93.56 130 ALA B C 1
ATOM 2423 O O . ALA B 1 130 ? -4.844 26.297 3.271 1 93.56 130 ALA B O 1
ATOM 2424 N N . VAL B 1 131 ? -5.707 26.891 5.27 1 95.44 131 VAL B N 1
ATOM 2425 C CA . VAL B 1 131 ? -5.562 25.562 5.863 1 95.44 131 VAL B CA 1
ATOM 2426 C C . VAL B 1 131 ? -6.449 24.562 5.121 1 95.44 131 VAL B C 1
ATOM 2428 O O . VAL B 1 131 ? -6.016 23.453 4.809 1 95.44 131 VAL B O 1
ATOM 2431 N N . ARG B 1 132 ? -7.645 24.969 4.84 1 95.31 132 ARG B N 1
ATOM 2432 C CA . ARG B 1 132 ? -8.562 24.109 4.102 1 95.31 132 ARG B CA 1
ATOM 2433 C C . ARG B 1 132 ? -7.984 23.734 2.742 1 95.31 132 ARG B C 1
ATOM 2435 O O . ARG B 1 132 ? -8.031 22.562 2.348 1 95.31 132 ARG B O 1
ATOM 2442 N N . GLN B 1 133 ? -7.449 24.672 2.027 1 94 133 GLN B N 1
ATOM 2443 C CA . GLN B 1 133 ? -6.848 24.422 0.72 1 94 133 GLN B CA 1
ATOM 2444 C C . GLN B 1 133 ? -5.641 23.5 0.836 1 94 133 GLN B C 1
ATOM 2446 O O . GLN B 1 133 ? -5.477 22.578 0.028 1 94 133 GLN B O 1
ATOM 2451 N N . PHE B 1 134 ? -4.828 23.781 1.866 1 95.5 134 PHE B N 1
ATOM 2452 C CA . PHE B 1 134 ? -3.684 22.922 2.145 1 95.5 134 PHE B CA 1
ATOM 2453 C C . PHE B 1 134 ? -4.129 21.469 2.357 1 95.5 134 PHE B C 1
ATOM 2455 O O . PHE B 1 134 ? -3.621 20.562 1.704 1 95.5 134 PHE B O 1
ATOM 2462 N N . MET B 1 135 ? -5.102 21.281 3.211 1 95.62 135 MET B N 1
ATOM 2463 C CA . MET B 1 135 ? -5.574 19.938 3.557 1 95.62 135 MET B CA 1
ATOM 2464 C C . MET B 1 135 ? -6.176 19.234 2.342 1 95.62 135 MET B C 1
ATOM 2466 O O . MET B 1 135 ? -5.969 18.047 2.139 1 95.62 135 MET B O 1
ATOM 2470 N N . THR B 1 136 ? -6.895 20 1.552 1 93.5 136 THR B N 1
ATOM 2471 C CA . THR B 1 136 ? -7.523 19.453 0.359 1 93.5 136 THR B CA 1
ATOM 2472 C C . THR B 1 136 ? -6.473 18.969 -0.634 1 93.5 136 THR B C 1
ATOM 2474 O O . THR B 1 136 ? -6.578 17.859 -1.173 1 93.5 136 THR B O 1
ATOM 2477 N N . GLU B 1 137 ? -5.449 19.75 -0.824 1 93.56 137 GLU B N 1
ATOM 2478 C CA . GLU B 1 137 ? -4.387 19.375 -1.748 1 93.56 137 GLU B CA 1
ATOM 2479 C C . GLU B 1 137 ? -3.609 18.156 -1.229 1 93.56 137 GLU B C 1
ATOM 2481 O O . GLU B 1 137 ? -3.262 17.266 -1.998 1 93.56 137 GLU B O 1
ATOM 2486 N N . VAL B 1 138 ? -3.318 18.141 0.068 1 93.5 138 VAL B N 1
ATOM 2487 C CA . VAL B 1 138 ? -2.627 17 0.67 1 93.5 138 VAL B CA 1
ATOM 2488 C C . VAL B 1 138 ? -3.477 15.742 0.52 1 93.5 138 VAL B C 1
ATOM 2490 O O . VAL B 1 138 ? -2.951 14.656 0.249 1 93.5 138 VAL B O 1
ATOM 2493 N N . TYR B 1 139 ? -4.797 15.922 0.71 1 90.88 139 TYR B N 1
ATOM 2494 C CA . TYR B 1 139 ? -5.715 14.797 0.542 1 90.88 139 TYR B CA 1
ATOM 2495 C C . TYR B 1 139 ? -5.625 14.227 -0.867 1 90.88 139 TYR B C 1
ATOM 2497 O O . TYR B 1 139 ? -5.582 13.008 -1.046 1 90.88 139 TYR B O 1
ATOM 2505 N N . GLU B 1 140 ? -5.52 15.07 -1.814 1 89.44 140 GLU B N 1
ATOM 2506 C CA . GLU B 1 140 ? -5.367 14.625 -3.195 1 89.44 140 GLU B CA 1
ATOM 2507 C C . GLU B 1 140 ? -4.066 13.852 -3.387 1 89.44 140 GLU B C 1
ATOM 2509 O O . GLU B 1 140 ? -4.051 12.797 -4.02 1 89.44 140 GLU B O 1
ATOM 2514 N N . ALA B 1 141 ? -3.008 14.43 -2.85 1 88 141 ALA B N 1
ATOM 2515 C CA . ALA B 1 141 ? -1.712 13.758 -2.924 1 88 141 ALA B CA 1
ATOM 2516 C C . ALA B 1 141 ? -1.749 12.414 -2.205 1 88 141 ALA B C 1
ATOM 2518 O O . ALA B 1 141 ? -1.154 11.438 -2.67 1 88 141 ALA B O 1
ATOM 2519 N N . TRP B 1 142 ? -2.414 12.375 -1.061 1 85.38 142 TRP B N 1
ATOM 2520 C CA . TRP B 1 142 ? -2.561 11.164 -0.26 1 85.38 142 TRP B CA 1
ATOM 2521 C C . TRP B 1 142 ? -3.262 10.062 -1.055 1 85.38 142 TRP B C 1
ATOM 2523 O O . TRP B 1 142 ? -2.789 8.93 -1.104 1 85.38 142 TRP B O 1
ATOM 2533 N N . MET B 1 143 ? -4.324 10.398 -1.691 1 80.38 143 MET B N 1
ATOM 2534 C CA . MET B 1 143 ? -5.094 9.445 -2.482 1 80.38 143 MET B CA 1
ATOM 2535 C C . MET B 1 143 ? -4.246 8.859 -3.607 1 80.38 143 MET B C 1
ATOM 2537 O O . MET B 1 143 ? -4.301 7.656 -3.873 1 80.38 143 MET B O 1
ATOM 2541 N N . LYS B 1 144 ? -3.459 9.719 -4.215 1 77.75 144 LYS B N 1
ATOM 2542 C CA . LYS B 1 144 ? -2.57 9.266 -5.285 1 77.75 144 LYS B CA 1
ATOM 2543 C C . LYS B 1 144 ? -1.492 8.336 -4.746 1 77.75 144 LYS B C 1
ATOM 2545 O O . LYS B 1 144 ? -1.118 7.363 -5.406 1 77.75 144 LYS B O 1
ATOM 2550 N N . CYS B 1 145 ? -0.985 8.672 -3.578 1 76.5 145 CYS B N 1
ATOM 2551 C CA . CYS B 1 145 ? 0.079 7.895 -2.955 1 76.5 145 CYS B CA 1
ATOM 2552 C C . CYS B 1 145 ? -0.413 6.504 -2.58 1 76.5 145 CYS B C 1
ATOM 2554 O O . CYS B 1 145 ? 0.248 5.508 -2.875 1 76.5 145 CYS B O 1
ATOM 2556 N N . ILE B 1 146 ? -1.563 6.406 -1.92 1 73.56 146 ILE B N 1
ATOM 2557 C CA . ILE B 1 146 ? -2.045 5.125 -1.419 1 73.56 146 ILE B CA 1
ATOM 2558 C C . ILE B 1 146 ? -2.553 4.273 -2.582 1 73.56 146 ILE B C 1
ATOM 2560 O O . ILE B 1 146 ? -2.617 3.047 -2.479 1 73.56 146 ILE B O 1
ATOM 2564 N N . MET B 1 147 ? -2.961 4.977 -3.596 1 68.81 147 MET B N 1
ATOM 2565 C CA . MET B 1 147 ? -3.414 4.258 -4.781 1 68.81 147 MET B CA 1
ATOM 2566 C C . MET B 1 147 ? -2.229 3.826 -5.641 1 68.81 147 MET B C 1
ATOM 2568 O O . MET B 1 147 ? -2.4 3.109 -6.629 1 68.81 147 MET B O 1
ATOM 2572 N N . ASN B 1 148 ? -0.98 4.234 -5.254 1 60.56 148 ASN B N 1
ATOM 2573 C CA . ASN B 1 148 ? 0.212 3.797 -5.973 1 60.56 148 ASN B CA 1
ATOM 2574 C C . ASN B 1 148 ? 0.602 2.371 -5.594 1 60.56 148 ASN B C 1
ATOM 2576 O O . ASN B 1 148 ? 0.949 2.104 -4.441 1 60.56 148 ASN B O 1
ATOM 2580 N N . PRO B 1 149 ? 0.407 1.503 -6.523 1 59.31 149 PRO B N 1
ATOM 2581 C CA . PRO B 1 149 ? 0.7 0.093 -6.258 1 59.31 149 PRO B CA 1
ATOM 2582 C C . PRO B 1 149 ? 2.133 -0.132 -5.781 1 59.31 149 PRO B C 1
ATOM 2584 O O . PRO B 1 149 ? 2.412 -1.12 -5.098 1 59.31 149 PRO B O 1
ATOM 2587 N N . PHE B 1 150 ? 3.025 0.804 -6.082 1 56.81 150 PHE B N 1
ATOM 2588 C CA . PHE B 1 150 ? 4.441 0.54 -5.859 1 56.81 150 PHE B CA 1
ATOM 2589 C C . PHE B 1 150 ? 4.852 0.945 -4.449 1 56.81 150 PHE B C 1
ATOM 2591 O O . PHE B 1 150 ? 5.965 0.652 -4.012 1 56.81 150 PHE B O 1
ATOM 2598 N N . TYR B 1 151 ? 4.008 1.785 -3.816 1 56.75 151 TYR B N 1
ATOM 2599 C CA . TYR B 1 151 ? 4.43 2.219 -2.488 1 56.75 151 TYR B CA 1
ATOM 2600 C C . TYR B 1 151 ? 4.609 1.026 -1.557 1 56.75 151 TYR B C 1
ATOM 2602 O O . TYR B 1 151 ? 5.555 0.983 -0.766 1 56.75 151 TYR B O 1
ATOM 2610 N N . ASN B 1 152 ? 3.828 0.008 -1.734 1 61.12 152 ASN B N 1
ATOM 2611 C CA . ASN B 1 152 ? 3.848 -1.101 -0.786 1 61.12 152 ASN B CA 1
ATOM 2612 C C . ASN B 1 152 ? 3.941 -2.447 -1.498 1 61.12 152 ASN B C 1
ATOM 2614 O O . ASN B 1 152 ? 3.516 -3.471 -0.959 1 61.12 152 ASN B O 1
ATOM 2618 N N . VAL B 1 153 ? 4.715 -2.402 -2.604 1 62 153 VAL B N 1
ATOM 2619 C CA . VAL B 1 153 ? 4.562 -3.553 -3.49 1 62 153 VAL B CA 1
ATOM 2620 C C . VAL B 1 153 ? 5.289 -4.758 -2.898 1 62 153 VAL B C 1
ATOM 2622 O O . VAL B 1 153 ? 5.043 -5.898 -3.303 1 62 153 VAL B O 1
ATOM 2625 N N . ASN B 1 154 ? 6.121 -4.52 -1.88 1 71 154 ASN B N 1
ATOM 2626 C CA . ASN B 1 154 ? 6.887 -5.68 -1.434 1 71 154 ASN B CA 1
ATOM 2627 C C . ASN B 1 154 ? 6.41 -6.176 -0.072 1 71 154 ASN B C 1
ATOM 2629 O O . ASN B 1 154 ? 7.121 -6.918 0.606 1 71 154 ASN B O 1
ATOM 2633 N N . GLN B 1 155 ? 5.262 -5.73 0.286 1 75.19 155 GLN B N 1
ATOM 2634 C CA . GLN B 1 155 ? 4.707 -6.27 1.524 1 75.19 155 GLN B CA 1
ATOM 2635 C C . GLN B 1 155 ? 3.83 -7.484 1.251 1 75.19 155 GLN B C 1
ATOM 2637 O O . GLN B 1 155 ? 3.146 -7.547 0.227 1 75.19 155 GLN B O 1
ATOM 2642 N N . PRO B 1 156 ? 3.938 -8.492 2.195 1 78.94 156 PRO B N 1
ATOM 2643 C CA . PRO B 1 156 ? 3.072 -9.664 2.029 1 78.94 156 PRO B CA 1
ATOM 2644 C C . PRO B 1 156 ? 1.596 -9.289 1.91 1 78.94 156 PRO B C 1
ATOM 2646 O O . PRO B 1 156 ? 1.132 -8.367 2.584 1 78.94 156 PRO B O 1
ATOM 2649 N N . VAL B 1 157 ? 0.978 -9.945 1.038 1 78 157 VAL B N 1
ATOM 2650 C CA . VAL B 1 157 ? -0.444 -9.703 0.817 1 78 157 VAL B CA 1
ATOM 2651 C C . VAL B 1 157 ? -1.268 -10.523 1.81 1 78 157 VAL B C 1
ATOM 2653 O O . VAL B 1 157 ? -1.195 -11.75 1.821 1 78 157 VAL B O 1
ATOM 2656 N N . THR B 1 158 ? -1.96 -9.852 2.611 1 77.06 158 THR B N 1
ATOM 2657 C CA . THR B 1 158 ? -2.77 -10.523 3.623 1 77.06 158 THR B CA 1
ATOM 2658 C C . THR B 1 158 ? -4.258 -10.359 3.324 1 77.06 158 THR B C 1
ATOM 2660 O O . THR B 1 158 ? -5.105 -10.812 4.094 1 77.06 158 THR B O 1
ATOM 2663 N N . SER B 1 159 ? -4.652 -9.781 2.266 1 75.31 159 SER B N 1
ATOM 2664 C CA . SER B 1 159 ? -6.035 -9.531 1.876 1 75.31 159 SER B CA 1
ATOM 2665 C C . SER B 1 159 ? -6.785 -10.836 1.619 1 75.31 159 SER B C 1
ATOM 2667 O O . SER B 1 159 ? -6.449 -11.578 0.695 1 75.31 159 SER B O 1
ATOM 2669 N N . PRO B 1 160 ? -7.789 -11.125 2.453 1 82.06 160 PRO B N 1
ATOM 2670 C CA . PRO B 1 160 ? -8.602 -12.32 2.201 1 82.06 160 PRO B CA 1
ATOM 2671 C C . PRO B 1 160 ? -9.328 -12.273 0.861 1 82.06 160 PRO B C 1
ATOM 2673 O O . PRO B 1 160 ? -9.516 -13.305 0.217 1 82.06 160 PRO B O 1
ATOM 2676 N N . MET B 1 161 ? -9.719 -11.031 0.558 1 81 161 MET B N 1
ATOM 2677 C CA . MET B 1 161 ? -10.398 -10.875 -0.721 1 81 161 MET B CA 1
ATOM 2678 C C . MET B 1 161 ? -9.5 -11.297 -1.878 1 81 161 MET B C 1
ATOM 2680 O O . MET B 1 161 ? -9.945 -12 -2.787 1 81 161 MET B O 1
ATOM 2684 N N . PHE B 1 162 ? -8.273 -10.883 -1.855 1 87.5 162 PHE B N 1
ATOM 2685 C CA . PHE B 1 162 ? -7.332 -11.25 -2.906 1 87.5 162 PHE B CA 1
ATOM 2686 C C . PHE B 1 162 ? -7.098 -12.758 -2.916 1 87.5 162 PHE B C 1
ATOM 2688 O O . PHE B 1 162 ? -7.109 -13.391 -3.977 1 87.5 162 PHE B O 1
ATOM 2695 N N . ARG B 1 163 ? -6.906 -13.328 -1.739 1 89.06 163 ARG B N 1
ATOM 2696 C CA . ARG B 1 163 ? -6.707 -14.766 -1.636 1 89.06 163 ARG B CA 1
ATOM 2697 C C . ARG B 1 163 ? -7.875 -15.531 -2.246 1 89.06 163 ARG B C 1
ATOM 2699 O O . ARG B 1 163 ? -7.68 -16.516 -2.955 1 89.06 163 ARG B O 1
ATOM 2706 N N . GLY B 1 164 ? -9.102 -15.008 -1.96 1 90.94 164 GLY B N 1
ATOM 2707 C CA . GLY B 1 164 ? -10.289 -15.609 -2.539 1 90.94 164 GLY B CA 1
ATOM 2708 C C . GLY B 1 164 ? -10.328 -15.531 -4.051 1 90.94 164 GLY B C 1
ATOM 2709 O O . GLY B 1 164 ? -10.719 -16.484 -4.723 1 90.94 164 GLY B O 1
ATOM 2710 N N . ARG B 1 165 ? -9.906 -14.406 -4.586 1 89.06 165 ARG B N 1
ATOM 2711 C CA . ARG B 1 165 ? -9.883 -14.227 -6.035 1 89.06 165 ARG B CA 1
ATOM 2712 C C . ARG B 1 165 ? -8.898 -15.18 -6.691 1 89.06 165 ARG B C 1
ATOM 2714 O O . ARG B 1 165 ? -9.172 -15.734 -7.762 1 89.06 165 ARG B O 1
ATOM 2721 N N . VAL B 1 166 ? -7.703 -15.336 -6.047 1 92.38 166 VAL B N 1
ATOM 2722 C CA . VAL B 1 166 ? -6.707 -16.266 -6.578 1 92.38 166 VAL B CA 1
ATOM 2723 C C . VAL B 1 166 ? -7.262 -17.688 -6.551 1 92.38 166 VAL B C 1
ATOM 2725 O O . VAL B 1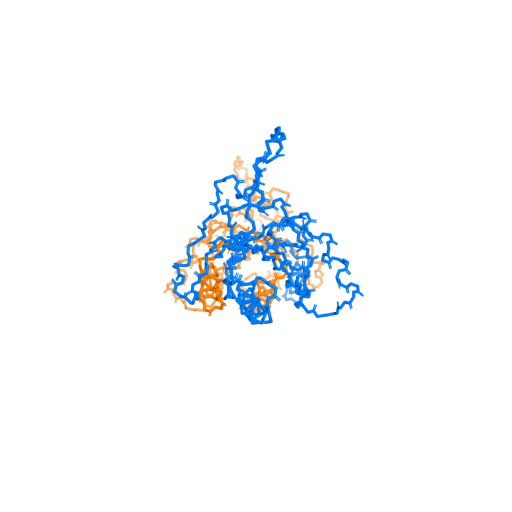 166 ? -7.141 -18.422 -7.531 1 92.38 166 VAL B O 1
ATOM 2728 N N . ALA B 1 167 ? -7.895 -18.062 -5.461 1 93.19 167 ALA B N 1
ATOM 2729 C CA . ALA B 1 167 ? -8.469 -19.406 -5.312 1 93.19 167 ALA B CA 1
ATOM 2730 C C . ALA B 1 167 ? -9.562 -19.641 -6.348 1 93.19 167 ALA B C 1
ATOM 2732 O O . ALA B 1 167 ? -9.656 -20.734 -6.922 1 93.19 167 ALA B O 1
ATOM 2733 N N . ASN B 1 168 ? -10.422 -18.609 -6.574 1 92.69 168 ASN B N 1
ATOM 2734 C CA . ASN B 1 168 ? -11.492 -18.719 -7.559 1 92.69 168 ASN B CA 1
ATOM 2735 C C . ASN B 1 168 ? -10.945 -18.875 -8.969 1 92.69 168 ASN B C 1
ATOM 2737 O O . ASN B 1 168 ? -11.469 -19.672 -9.766 1 92.69 168 ASN B O 1
ATOM 2741 N N . ALA B 1 169 ? -9.93 -18.125 -9.312 1 92.75 169 ALA B N 1
ATOM 2742 C CA . ALA B 1 169 ? -9.273 -18.25 -10.609 1 92.75 169 ALA B CA 1
ATOM 2743 C C . ALA B 1 169 ? -8.695 -19.656 -10.797 1 92.75 169 ALA B C 1
ATOM 2745 O O . ALA B 1 169 ? -8.781 -20.234 -11.883 1 92.75 169 ALA B O 1
ATOM 2746 N N . ALA B 1 170 ? -8.031 -20.172 -9.695 1 93.31 170 ALA B N 1
ATOM 2747 C CA . ALA B 1 170 ? -7.477 -21.516 -9.734 1 93.31 170 ALA B CA 1
ATOM 2748 C C . ALA B 1 170 ? -8.562 -22.547 -10.047 1 93.31 170 ALA B C 1
ATOM 2750 O O . ALA B 1 170 ? -8.367 -23.422 -10.891 1 93.31 170 ALA B O 1
ATOM 2751 N N . LYS B 1 171 ? -9.719 -22.375 -9.383 1 93.12 171 LYS B N 1
ATOM 2752 C CA . LYS B 1 171 ? -10.844 -23.297 -9.578 1 93.12 171 LYS B CA 1
ATOM 2753 C C . LYS B 1 171 ? -11.383 -23.203 -11.008 1 93.12 171 LYS B C 1
ATOM 2755 O O . LYS B 1 171 ? -11.75 -24.219 -11.602 1 93.12 171 LYS B O 1
ATOM 2760 N N . LYS B 1 172 ? -11.391 -22.047 -11.531 1 93.06 172 LYS B N 1
ATOM 2761 C CA . LYS B 1 172 ? -11.961 -21.781 -12.844 1 93.06 172 LYS B CA 1
ATOM 2762 C C . LYS B 1 172 ? -11.086 -22.344 -13.961 1 93.06 172 LYS B C 1
ATOM 2764 O O . LYS B 1 172 ? -11.594 -22.875 -14.945 1 93.06 172 LYS B O 1
ATOM 2769 N N . TYR B 1 173 ? -9.75 -22.297 -13.812 1 93.12 173 TYR B N 1
ATOM 2770 C CA . TYR B 1 173 ? -8.891 -22.562 -14.969 1 93.12 173 TYR B CA 1
ATOM 2771 C C . TYR B 1 173 ? -8.031 -23.797 -14.742 1 93.12 173 TYR B C 1
ATOM 2773 O O . TYR B 1 173 ? -7.559 -24.406 -15.703 1 93.12 173 TYR B O 1
ATOM 2781 N N . LEU B 1 174 ? -7.805 -24.141 -13.406 1 92.69 174 LEU B N 1
ATOM 2782 C CA . LEU B 1 174 ? -6.836 -25.203 -13.133 1 92.69 174 LEU B CA 1
ATOM 2783 C C . LEU B 1 174 ? -7.477 -26.344 -12.344 1 92.69 174 LEU B C 1
ATOM 2785 O O . LEU B 1 174 ? -7.242 -27.516 -12.633 1 92.69 174 LEU B O 1
#

Organism: NCBI:txid717836

Nearest PDB structures (foldseek):
  2j3w-assembly1_C  TM=7.491E-01  e=3.101E-10  Mus musculus
  7u05-assembly1_k  TM=6.753E-01  e=7.512E-10  Saccharomyces cerevisiae
  7b70-assembly1_E  TM=7.141E-01  e=8.950E-09  Drosophila melanogaster
  7e8t-assembly1_H  TM=6.589E-01  e=7.954E-09  Saccharomyces cerevisiae S288C
  7b70-assembly1_C  TM=4.540E-01  e=3.061E-03  Drosophila melanogaster

Solvent-accessible surface area (backbone atoms only — not comparable to full-atom values): 19434 Å² total; per-residue (Å²): 76,27,36,44,38,35,33,27,21,74,79,74,41,75,25,39,78,49,75,29,16,26,31,50,98,80,37,86,34,61,47,63,66,52,84,72,39,58,65,48,50,54,49,54,54,59,65,43,52,65,39,51,62,56,47,54,75,76,41,88,59,43,65,59,47,75,62,46,70,55,91,73,34,40,32,31,36,35,45,46,96,79,50,34,35,39,36,38,38,38,26,58,50,48,86,77,53,75,79,64,68,85,59,85,82,82,74,80,78,81,77,74,74,76,72,73,69,66,83,68,36,83,82,37,69,67,44,46,52,26,49,49,52,30,52,52,52,41,48,53,50,47,55,54,49,41,38,33,41,70,76,58,55,72,48,64,63,78,55,63,66,56,53,49,51,45,52,50,36,40,50,73,45,56,75,27,37,44,37,34,32,28,22,74,78,74,40,76,24,41,78,48,75,31,16,26,30,49,97,82,36,85,34,60,47,64,67,53,83,74,40,58,63,47,51,52,49,54,55,58,66,42,52,66,38,51,62,56,46,53,74,76,41,88,58,42,66,59,46,74,60,45,71,55,91,71,33,40,30,31,37,35,45,46,96,79,51,34,34,41,36,37,38,37,25,58,50,47,86,76,53,76,79,62,68,84,60,89,82,83,75,82,78,80,78,74,77,75,71,73,68,66,86,66,34,83,81,37,71,68,44,47,51,26,50,51,51,29,51,52,52,42,49,54,49,47,54,55,50,40,37,33,41,71,78,58,53,71,49,64,63,76,55,62,67,54,53,49,51,44,53,50,38,40,50,72,46,55

InterPro domains:
  IPR006722 Trafficking protein particle complex subunit 2 [PF04628] (7-172)
  IPR006722 Trafficking protein particle complex subunit 2 [PTHR12403] (1-174)
  IPR011012 Longin-like domain superfamily [SSF64356] (2-174)

Radius of gyration: 29.38 Å; Cα contacts (8 Å, |Δi|>4): 551; chains: 2; bounding box: 43×95×66 Å

Secondary structure (DSSP, 8-state):
-EEEEEEE-TTS-EEEEEEEE--STT--S-----TTHHHHHHHHHHHTHHHHHHHHHH---SEEEEEEEETTEEEEEEE-TTS-EEEEEEES-GGG----TTS---------------TT-TTSHHHHHHHHHHHHHHHHHHHHHHT-TTTTTTSPP--HHHHHHHHHHHHHH-/-EEEEEEE-TTS-EEEEEEEE--STT--S-----TTHHHHHHHHHHHTHHHHHHHHHH---SEEEEEEEETTEEEEEEE-TTS-EEEEEEES-GGG----TTS---------------TT-TTSHHHHHHHHHHHHHHHHHHHHHHT-TTTTTTSPP--HHHHHHHHHHHHHH-

Sequence (348 aa):
MSYYFTIIGTRDNPLFELDFGTSKVGGDGIARFREEAKHMNQFIVHAAIDMVEEAQWSTRDLYLKKIDSFQNNHIHCFLTGGNIKFMLLMNPDPNATAYSNFQAPASRPNTGRQSSLIASNPTSQQTEEAVRQFMTEVYEAWMKCIMNPFYNVNQPVTSPMFRGRVANAAKKYLMSYYFTIIGTRDNPLFELDFGTSKVGGDGIARFREEAKHMNQFIVHAAIDMVEEAQWSTRDLYLKKIDSFQNNHIHCFLTGGNIKFMLLMNPDPNATAYSNFQAPASRPNTGRQSSLIASNPTSQQTEEAVRQFMTEVYEAWMKCIMNPFYNVNQPVTSPMFRGRVANAAKKYL

Foldseek 3Di:
DKKWKFKAAPVRHTPDIDIWDDPPPPDPTHGDADPVVVVVVVVVQSVLLVLVVVLVVVDVAQWSFFRDDDDQWTWTWGADPNRIIIIMIDHPDNVPDPPPVVDDDDPDDPPVPPPPPVPVPCPDPVNRVVVVVVVVVVVVVVVVQVPPCPNCVPDDDPDPVVVVVVVVVVVVPD/DKKWKFKAAPVRHTDDIDIWDDPPPPDPTHGDADPVVVVVVVVVQSVLLVLVVVLVVVDVAQWSFFRDDDDQWTWTWGADPNRIIIIMIDHLDNVPDCPPVVDDDDDDDPPVPVPPPVPRPCPDPVNRVVVVVVVVVVVVVVVVQVPPCPNCVPDDDPDPVVVVVVVVVVVVPD